Protein AF-A0ABD3D4W8-F1 (afdb_monomer)

Mean predicted aligned error: 9.36 Å

Nearest PDB structures (foldseek):
  9j4x-assembly1_B  TM=7.980E-01  e=6.658E-05  Homo sapiens
  8yf4-assembly1_B  TM=7.434E-01  e=5.656E-04  Homo sapiens
  8x5f-assembly1_A  TM=7.539E-01  e=8.422E-04  Homo sapiens

InterPro domains:
  IPR004342 EXS, C-terminal [PF03124] (1-192)

Sequence (195 aa):
MLMYGANTYFWRRYRVNYPFIFGYKPGTELGFREIFLLASGLLVLAFAAVLANLDMEMDPNTESFQTITELVPLFLVICCAVVLVITFCPFNIIYRSSRFFLIRCVWRCILAPLYMVTFSDSFLADQLTSQVQALRILQFYVCYYGWGDFRRRSNTCPESDHYENFYIAIAIIPYLARVLQCLRRVFEEKNVTQG

Structure (mmCIF, N/CA/C/O backbone):
data_AF-A0ABD3D4W8-F1
#
_entry.id   AF-A0ABD3D4W8-F1
#
loop_
_atom_site.group_PDB
_atom_site.id
_atom_site.type_symbol
_atom_site.label_atom_id
_atom_site.label_alt_id
_atom_site.label_comp_id
_atom_site.label_asym_id
_atom_site.label_entity_id
_atom_site.label_seq_id
_atom_site.pdbx_PDB_ins_code
_atom_site.Cartn_x
_atom_site.Cartn_y
_atom_site.Cartn_z
_atom_site.occupancy
_atom_site.B_iso_or_equiv
_atom_site.auth_seq_id
_atom_site.auth_comp_id
_atom_site.auth_asym_id
_atom_site.auth_atom_id
_atom_site.pdbx_PDB_model_num
ATOM 1 N N . MET A 1 1 ? -6.270 5.289 -2.486 1.00 79.25 1 MET A N 1
ATOM 2 C CA . MET A 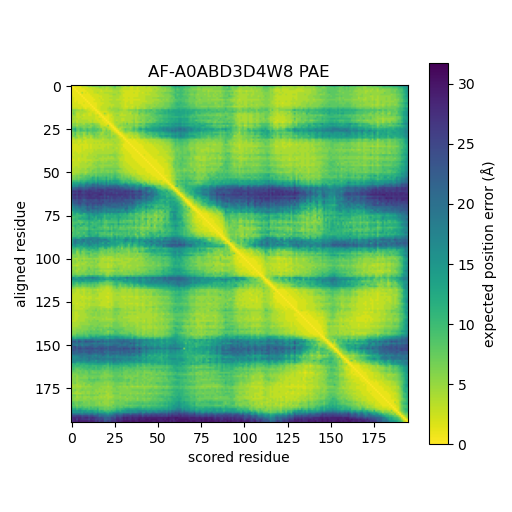1 1 ? -5.963 6.488 -1.667 1.00 79.25 1 MET A CA 1
ATOM 3 C C . MET A 1 1 ? -7.090 7.519 -1.660 1.00 79.25 1 MET A C 1
ATOM 5 O O . MET A 1 1 ? -7.498 7.902 -0.574 1.00 79.25 1 MET A O 1
ATOM 9 N N . LEU A 1 2 ? -7.648 7.924 -2.810 1.00 86.25 2 LEU A N 1
ATOM 10 C CA . LEU A 1 2 ? -8.740 8.917 -2.858 1.00 86.25 2 LEU A CA 1
ATOM 11 C C . LEU A 1 2 ? -9.973 8.528 -2.024 1.00 86.25 2 LEU A C 1
ATOM 13 O O . LEU A 1 2 ? -10.439 9.327 -1.220 1.00 86.25 2 LEU A O 1
ATOM 17 N N . MET A 1 3 ? -10.445 7.282 -2.144 1.00 87.62 3 MET A N 1
ATOM 18 C CA . MET A 1 3 ? -11.578 6.781 -1.351 1.00 87.62 3 MET A CA 1
ATOM 19 C C . MET A 1 3 ? -11.299 6.825 0.160 1.00 87.62 3 MET A C 1
ATOM 21 O O . MET A 1 3 ? -12.154 7.229 0.940 1.00 87.62 3 MET A O 1
ATOM 25 N N . TYR A 1 4 ? -10.078 6.482 0.580 1.00 87.06 4 TYR A N 1
ATOM 26 C CA . TYR A 1 4 ? -9.661 6.587 1.981 1.00 87.06 4 TYR A CA 1
ATOM 27 C C . TYR A 1 4 ? -9.627 8.053 2.460 1.00 87.06 4 TYR A C 1
ATOM 29 O O . TYR A 1 4 ? -10.099 8.361 3.554 1.00 87.06 4 TYR A O 1
ATOM 37 N N . GLY A 1 5 ? -9.163 8.980 1.613 1.00 87.44 5 GLY A N 1
ATOM 38 C CA . GLY A 1 5 ? -9.240 10.425 1.864 1.00 87.44 5 GLY A CA 1
ATOM 39 C C . GLY A 1 5 ? -10.679 10.921 2.038 1.00 87.44 5 GLY A C 1
ATOM 40 O O . GLY A 1 5 ? -10.977 11.633 2.995 1.00 87.44 5 GLY A O 1
ATOM 41 N N . ALA A 1 6 ? -11.602 10.477 1.181 1.00 90.06 6 ALA A N 1
ATOM 42 C CA . ALA A 1 6 ? -13.022 10.800 1.310 1.00 90.06 6 ALA A CA 1
ATOM 43 C C . ALA A 1 6 ? -13.623 10.243 2.613 1.00 90.06 6 ALA A C 1
ATOM 45 O O . ALA A 1 6 ? -14.300 10.971 3.337 1.00 90.06 6 ALA A O 1
ATOM 46 N N . ASN A 1 7 ? -13.314 8.991 2.964 1.00 89.88 7 ASN A N 1
ATOM 47 C CA . ASN A 1 7 ? -13.776 8.372 4.208 1.00 89.88 7 ASN A CA 1
ATOM 48 C C . ASN A 1 7 ? -13.318 9.162 5.442 1.00 89.88 7 ASN A C 1
ATOM 50 O O . ASN A 1 7 ? -14.138 9.510 6.288 1.00 89.88 7 ASN A O 1
ATOM 54 N N . THR A 1 8 ? -12.034 9.530 5.517 1.00 88.12 8 THR A N 1
ATOM 55 C CA . THR A 1 8 ? -11.509 10.349 6.629 1.00 88.12 8 THR A CA 1
ATOM 56 C C . THR A 1 8 ? -12.136 11.743 6.699 1.00 88.12 8 THR A C 1
ATOM 58 O O . THR A 1 8 ? -12.400 12.241 7.796 1.00 88.12 8 THR A O 1
ATOM 61 N N . TYR A 1 9 ? -12.449 12.356 5.552 1.00 90.31 9 TYR A N 1
ATOM 62 C CA . TYR A 1 9 ? -13.198 13.611 5.503 1.00 90.31 9 TYR A CA 1
ATOM 63 C C . TYR A 1 9 ? -14.612 13.458 6.082 1.00 90.31 9 TYR A C 1
ATOM 65 O O . TYR A 1 9 ? -14.998 14.229 6.965 1.00 90.31 9 TYR A O 1
ATOM 73 N N . PHE A 1 10 ? -15.367 12.442 5.651 1.00 92.06 10 PHE A N 1
ATOM 74 C CA . PHE A 1 10 ? -16.719 12.197 6.156 1.00 92.06 10 PHE A CA 1
ATOM 75 C C . PHE A 1 10 ? -16.722 11.826 7.641 1.00 92.06 10 PHE A C 1
ATOM 77 O O . PHE A 1 10 ? -17.509 12.387 8.403 1.00 92.06 10 PHE A O 1
ATOM 84 N N . TRP A 1 11 ? -15.809 10.966 8.097 1.00 90.62 11 TRP A N 1
ATOM 85 C CA . TRP A 1 11 ? -15.693 10.621 9.517 1.00 90.62 11 TRP A CA 1
ATOM 86 C C . TRP A 1 11 ? -15.425 11.851 10.381 1.00 90.62 11 TRP A C 1
ATOM 88 O O . TRP A 1 11 ? -16.073 12.027 11.413 1.00 90.62 11 TRP A O 1
ATOM 98 N N . ARG A 1 12 ? -14.561 12.768 9.927 1.00 88.06 12 ARG A N 1
ATOM 99 C CA . ARG A 1 12 ? -14.339 14.044 10.617 1.00 88.06 12 ARG A CA 1
ATOM 100 C C . ARG A 1 12 ? -15.578 14.948 10.567 1.00 88.06 12 ARG A C 1
ATOM 102 O O . ARG A 1 12 ? -15.921 15.560 11.577 1.00 88.06 12 ARG A O 1
ATOM 109 N N . ARG A 1 13 ? -16.288 15.007 9.434 1.00 90.88 13 ARG A N 1
ATOM 110 C CA . ARG A 1 13 ? -17.509 15.820 9.260 1.00 90.88 13 ARG A CA 1
ATOM 111 C C . ARG A 1 13 ? -18.666 15.374 10.158 1.00 90.88 13 ARG A C 1
ATOM 113 O O . ARG A 1 13 ? -19.401 16.236 10.648 1.00 90.88 13 ARG A O 1
ATOM 120 N N . TYR A 1 14 ? -18.809 14.067 10.371 1.00 92.69 14 TYR A N 1
ATOM 121 C CA . TYR A 1 14 ? -19.813 13.453 11.246 1.00 92.69 14 TYR A CA 1
ATOM 122 C C . TYR A 1 14 ? -19.319 13.234 12.687 1.00 92.69 14 TYR A C 1
ATOM 124 O O . TYR A 1 14 ? -20.027 12.632 13.486 1.00 92.69 14 TYR A O 1
ATOM 132 N N . ARG A 1 15 ? -18.130 13.748 13.044 1.00 87.44 15 ARG A N 1
ATOM 133 C CA . ARG A 1 15 ? -17.519 13.633 14.385 1.00 87.44 15 ARG A CA 1
ATOM 134 C C . ARG A 1 15 ? -17.334 12.188 14.876 1.00 87.44 15 ARG A C 1
ATOM 136 O O . ARG A 1 15 ? -17.366 11.925 16.075 1.00 87.44 15 ARG A O 1
ATOM 143 N N . VAL A 1 16 ? -17.094 11.256 13.959 1.00 87.44 16 VAL A N 1
ATOM 144 C CA . VAL A 1 16 ? -16.716 9.879 14.291 1.00 87.44 16 VAL A CA 1
ATOM 145 C C . VAL A 1 16 ? -15.253 9.865 14.730 1.00 87.44 16 VAL A C 1
ATOM 147 O O . VAL A 1 16 ? -14.376 10.345 14.009 1.00 87.44 16 VAL A O 1
ATOM 150 N N . ASN A 1 17 ? -14.973 9.287 15.900 1.00 86.25 17 ASN A N 1
ATOM 151 C CA . ASN A 1 17 ? -13.618 9.172 16.444 1.00 86.25 17 ASN A CA 1
ATOM 152 C C . ASN A 1 17 ? -12.826 8.043 15.750 1.00 86.25 17 ASN A C 1
ATOM 154 O O . ASN A 1 17 ? -12.492 7.023 16.353 1.00 86.25 17 ASN A O 1
ATOM 158 N N . TYR A 1 18 ? -12.540 8.218 14.457 1.00 85.12 18 TYR A N 1
ATOM 159 C CA . TYR A 1 18 ? -11.758 7.260 13.671 1.00 85.12 18 TYR A CA 1
ATOM 160 C C . TYR A 1 18 ? -10.342 6.993 14.231 1.00 85.12 18 TYR A C 1
ATOM 162 O O . TYR A 1 18 ? -9.906 5.847 14.126 1.00 85.12 18 TYR A O 1
ATOM 170 N N . PRO A 1 19 ? -9.628 7.941 14.883 1.00 85.06 19 PRO A N 1
ATOM 171 C CA . PRO A 1 19 ? -8.337 7.647 15.507 1.00 85.06 19 PRO A CA 1
ATOM 172 C C . PRO A 1 19 ? -8.426 6.537 16.555 1.00 85.06 19 PRO A C 1
ATOM 174 O O . PRO A 1 19 ? -7.583 5.644 16.580 1.00 85.06 19 PRO A O 1
ATOM 177 N N . PHE A 1 20 ? -9.485 6.554 17.369 1.00 84.50 20 PHE A N 1
ATOM 178 C CA . PHE A 1 20 ? -9.750 5.511 18.356 1.00 84.50 20 PHE A CA 1
ATOM 179 C C . PHE A 1 20 ? -10.104 4.173 17.696 1.00 84.50 20 PHE A C 1
ATOM 181 O O . PHE A 1 20 ? -9.530 3.148 18.052 1.00 84.50 20 PHE A O 1
ATOM 188 N N . ILE A 1 21 ? -10.988 4.186 16.693 1.00 84.44 21 ILE A N 1
ATOM 189 C CA . ILE A 1 21 ? -11.445 2.973 15.989 1.00 84.44 21 ILE A CA 1
ATOM 190 C C . ILE A 1 21 ? -10.280 2.237 15.309 1.00 84.44 21 ILE A C 1
ATOM 192 O O . ILE A 1 21 ? -10.191 1.012 15.372 1.00 84.44 21 ILE A O 1
ATOM 196 N N . PHE A 1 22 ? -9.374 2.978 14.671 1.00 83.12 22 PHE A N 1
ATOM 197 C CA . PHE A 1 22 ? -8.191 2.408 14.023 1.00 83.12 22 PHE A CA 1
ATOM 198 C C . PHE A 1 22 ? -7.042 2.118 15.005 1.00 83.12 22 PHE A C 1
ATOM 200 O O . PHE A 1 22 ? -6.077 1.456 14.634 1.00 83.12 22 PHE A O 1
ATOM 207 N N . GLY A 1 23 ? -7.124 2.570 16.260 1.00 80.75 23 GLY A N 1
ATOM 208 C CA . GLY A 1 23 ? -6.069 2.367 17.256 1.00 80.75 23 GLY A CA 1
ATOM 209 C C . GLY A 1 23 ? -4.824 3.235 17.031 1.00 80.75 23 GLY A C 1
ATOM 210 O O . GLY A 1 23 ? -3.713 2.835 17.391 1.00 80.75 23 GLY A O 1
ATOM 211 N N . TYR A 1 24 ? -4.983 4.416 16.428 1.00 80.00 24 TYR A N 1
ATOM 212 C CA . TYR A 1 24 ? -3.906 5.397 16.305 1.00 80.00 24 TYR A CA 1
ATOM 213 C C . TYR A 1 24 ? -3.548 5.991 17.673 1.00 80.00 24 TYR A C 1
ATOM 215 O O . TYR A 1 24 ? -4.410 6.206 18.526 1.00 80.00 24 TYR A O 1
ATOM 223 N N . LYS A 1 25 ? -2.265 6.322 17.880 1.00 76.00 25 LYS A N 1
ATOM 224 C CA . LYS A 1 25 ? -1.88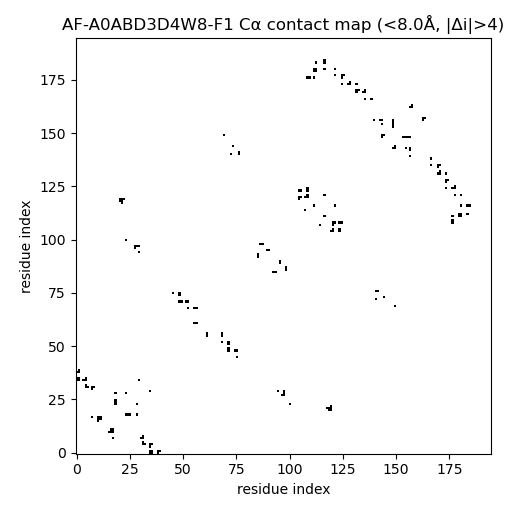2 7.136 19.041 1.00 76.00 25 LYS A CA 1
ATOM 225 C C . LYS A 1 25 ? -2.456 8.551 18.860 1.00 76.00 25 LYS A C 1
ATOM 227 O O . LYS A 1 25 ? -2.311 9.095 17.756 1.00 76.00 25 LYS A O 1
ATOM 232 N N . PRO A 1 26 ? -3.050 9.166 19.900 1.00 69.94 26 PRO A N 1
ATOM 233 C CA . PRO A 1 26 ? -3.554 10.536 19.824 1.00 69.94 26 PRO A CA 1
ATOM 234 C C . PRO A 1 26 ? -2.481 11.487 19.275 1.00 69.94 26 PRO A C 1
ATOM 236 O O . PRO A 1 26 ? -1.339 11.453 19.729 1.00 69.94 26 PRO A O 1
ATOM 239 N N . GLY A 1 27 ? -2.822 12.286 18.259 1.00 71.81 27 GLY A N 1
ATOM 240 C CA . GLY A 1 27 ? -1.898 13.239 17.624 1.00 71.81 27 GLY A CA 1
ATOM 241 C C . GLY A 1 27 ? -0.977 12.667 16.537 1.00 71.81 27 GLY A C 1
ATOM 242 O O . GLY A 1 27 ? -0.211 13.418 15.943 1.00 71.81 27 GLY A O 1
ATOM 243 N N . THR A 1 28 ? -1.050 11.365 16.234 1.00 75.31 28 THR A N 1
ATOM 244 C CA . THR A 1 28 ? -0.306 10.750 15.107 1.00 75.31 28 THR A CA 1
ATOM 245 C C . THR A 1 28 ? -1.167 10.482 13.872 1.00 75.31 28 THR A C 1
ATOM 247 O O . THR A 1 28 ? -0.700 9.862 12.914 1.00 75.31 28 THR A O 1
ATOM 250 N N . GLU A 1 29 ? -2.422 10.929 13.902 1.00 78.94 29 GLU A N 1
ATOM 251 C CA . GLU A 1 29 ? -3.383 10.745 12.820 1.00 78.94 29 GLU A CA 1
ATOM 252 C C . GLU A 1 29 ? -2.978 11.518 11.562 1.00 78.94 29 GLU A C 1
ATOM 254 O O . GLU A 1 29 ? -2.561 12.675 11.622 1.00 78.94 2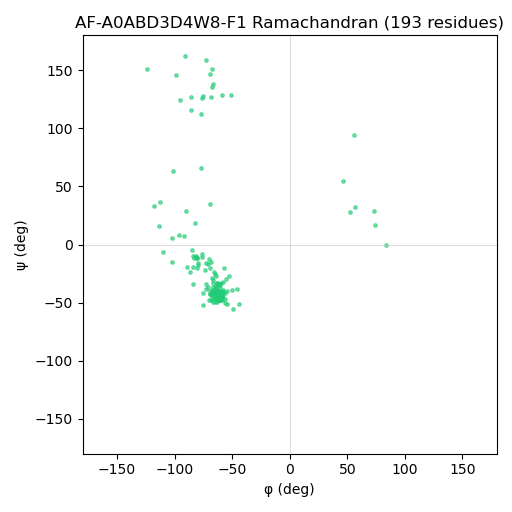9 GLU A O 1
ATOM 259 N N . LEU A 1 30 ? -3.139 10.878 10.405 1.00 79.62 30 LEU A N 1
ATOM 260 C CA . LEU A 1 30 ? -3.050 11.576 9.131 1.00 79.62 30 LEU A CA 1
ATOM 261 C C . LEU A 1 30 ? -4.346 12.361 8.913 1.00 79.62 30 LEU A C 1
ATOM 263 O O . LEU A 1 30 ? -5.441 11.796 8.980 1.00 79.62 30 LEU A O 1
ATOM 267 N N . GLY A 1 31 ? -4.232 13.664 8.665 1.00 82.81 31 GLY A N 1
ATOM 268 C CA . GLY A 1 31 ? -5.381 14.475 8.293 1.00 82.81 31 GLY A CA 1
ATOM 269 C C . GLY A 1 31 ? -5.838 14.182 6.862 1.00 82.81 31 GLY A C 1
ATOM 270 O O . GLY A 1 31 ? -5.096 13.667 6.021 1.00 82.81 31 GLY A O 1
ATOM 271 N N . PHE A 1 32 ? -7.097 14.518 6.570 1.00 85.56 32 PHE A N 1
ATOM 272 C CA . PHE A 1 32 ? -7.665 14.315 5.235 1.00 85.56 32 PHE A CA 1
ATOM 273 C C . PHE A 1 32 ? -6.907 15.112 4.159 1.00 85.56 32 PHE A C 1
ATOM 275 O O . PHE A 1 32 ? -6.768 14.635 3.038 1.00 85.56 32 PHE A O 1
ATOM 282 N N . ARG A 1 33 ? -6.386 16.304 4.490 1.00 85.69 33 ARG A N 1
ATOM 283 C CA . ARG A 1 33 ? -5.661 17.174 3.546 1.00 85.69 33 ARG A CA 1
ATOM 284 C C . ARG A 1 33 ? -4.369 16.522 3.076 1.00 85.69 33 ARG A C 1
ATOM 286 O O . ARG A 1 33 ? -4.082 16.524 1.887 1.00 85.69 33 ARG A O 1
ATOM 293 N N . GLU A 1 34 ? -3.632 15.933 4.005 1.00 85.12 34 GLU A N 1
ATOM 294 C CA . GLU A 1 34 ? -2.388 15.218 3.760 1.00 85.12 34 GLU A CA 1
ATOM 295 C C . GLU A 1 34 ? -2.637 13.976 2.897 1.00 85.12 34 GLU A C 1
ATOM 297 O O . GLU A 1 34 ? -1.910 13.734 1.934 1.00 85.12 34 GLU A O 1
ATOM 302 N N . ILE A 1 35 ? -3.710 13.227 3.186 1.00 86.19 35 ILE A N 1
ATOM 303 C CA . ILE A 1 35 ? -4.117 12.068 2.378 1.00 86.19 35 ILE A CA 1
ATOM 304 C C . ILE A 1 35 ? -4.474 12.502 0.952 1.00 86.19 35 ILE A C 1
ATOM 306 O O . ILE A 1 35 ? -4.026 11.872 -0.007 1.00 86.19 35 ILE A O 1
ATOM 310 N N . PHE A 1 36 ? -5.261 13.571 0.797 1.00 88.31 36 PHE A N 1
ATOM 311 C CA . PHE A 1 36 ? -5.634 14.084 -0.519 1.00 88.31 36 PHE A CA 1
ATOM 312 C C . PHE A 1 36 ? -4.434 14.618 -1.294 1.00 88.31 36 PHE A C 1
ATOM 314 O O . PHE A 1 36 ? -4.335 14.311 -2.474 1.00 88.31 36 PHE A O 1
ATOM 321 N N . LEU A 1 37 ? -3.509 15.331 -0.646 1.00 87.12 37 LEU A N 1
ATOM 322 C CA . LEU A 1 37 ? -2.294 15.848 -1.280 1.00 87.12 37 LEU A CA 1
ATOM 323 C C . LEU A 1 37 ? -1.415 14.716 -1.828 1.00 87.12 37 LEU A C 1
ATOM 325 O O . LEU A 1 37 ? -0.959 14.778 -2.969 1.00 87.12 37 LEU A O 1
ATOM 329 N N . LEU A 1 38 ? -1.208 13.657 -1.037 1.00 85.12 38 LEU A N 1
ATOM 330 C CA . LEU A 1 38 ? -0.479 12.470 -1.489 1.00 85.12 38 LEU A CA 1
ATOM 331 C C . LEU A 1 38 ? -1.218 11.764 -2.631 1.00 85.12 38 LEU A C 1
ATOM 333 O O . LEU A 1 38 ? -0.600 11.372 -3.619 1.00 85.12 38 LEU A O 1
ATOM 337 N N . ALA A 1 39 ? -2.540 11.619 -2.518 1.00 87.38 39 ALA A N 1
ATOM 338 C CA . ALA A 1 39 ? -3.349 10.967 -3.540 1.00 87.38 39 ALA A CA 1
ATOM 339 C C . ALA A 1 39 ? -3.352 11.743 -4.866 1.00 87.38 39 ALA A C 1
ATOM 341 O O . ALA A 1 39 ? -3.205 11.130 -5.920 1.00 87.38 39 ALA A O 1
ATOM 342 N N . SER A 1 40 ? -3.485 13.071 -4.824 1.00 88.75 40 SER A N 1
ATOM 343 C CA . SER A 1 40 ? -3.446 13.924 -6.011 1.00 88.75 40 SER A CA 1
ATOM 344 C C . SER A 1 40 ? -2.050 13.978 -6.619 1.00 88.75 40 SER A C 1
ATOM 346 O O . SER A 1 40 ? -1.929 13.905 -7.834 1.00 88.75 40 SER A O 1
ATOM 348 N N . GLY A 1 41 ? -0.996 14.047 -5.798 1.00 87.12 41 GLY A N 1
ATOM 349 C CA . GLY A 1 41 ? 0.385 14.027 -6.285 1.00 87.12 41 GLY A CA 1
ATOM 350 C C . GLY A 1 41 ? 0.706 12.742 -7.050 1.00 87.12 41 GLY A C 1
ATOM 351 O O . GLY A 1 41 ? 1.202 12.798 -8.172 1.00 87.12 41 GLY A O 1
ATOM 352 N N . LEU A 1 42 ? 0.344 11.583 -6.489 1.00 84.25 42 LEU A N 1
ATOM 353 C CA . LEU A 1 42 ? 0.510 10.292 -7.167 1.00 84.25 42 LEU A CA 1
ATOM 354 C C . LEU A 1 42 ? -0.354 10.179 -8.428 1.00 84.25 42 LEU A C 1
ATOM 356 O O . LEU A 1 42 ? 0.106 9.627 -9.424 1.00 84.25 42 LEU A O 1
ATOM 360 N N . LEU A 1 43 ? -1.580 10.711 -8.405 1.00 87.12 43 LEU A N 1
ATOM 361 C CA . LEU A 1 43 ? -2.460 10.712 -9.573 1.00 87.12 43 LEU A CA 1
ATOM 362 C C . LEU A 1 43 ? -1.883 11.552 -10.716 1.00 87.12 43 LEU A C 1
ATOM 364 O O . LEU A 1 43 ? -1.877 11.091 -11.850 1.00 87.12 43 LEU A O 1
ATOM 368 N N . VAL A 1 44 ? -1.379 12.754 -10.423 1.00 88.81 44 VAL A N 1
ATOM 369 C CA . VAL A 1 44 ? -0.757 13.629 -11.428 1.00 88.81 44 VAL A CA 1
ATOM 370 C C . VAL A 1 44 ? 0.480 12.967 -12.023 1.00 88.81 44 VAL A C 1
ATOM 372 O O . VAL A 1 44 ? 0.628 12.968 -13.239 1.00 88.81 44 VAL A O 1
ATOM 375 N N . LEU A 1 45 ? 1.330 12.351 -11.197 1.00 84.12 45 LEU A N 1
ATOM 376 C CA . LEU A 1 45 ? 2.502 11.616 -11.682 1.00 84.12 45 LEU A CA 1
ATOM 377 C C . LEU A 1 45 ? 2.111 10.438 -12.581 1.00 84.12 45 LEU A C 1
ATOM 379 O O . LEU A 1 45 ? 2.691 10.270 -13.650 1.00 84.12 45 LEU A O 1
ATOM 383 N N . ALA A 1 46 ? 1.112 9.648 -12.181 1.00 82.88 46 ALA A N 1
ATOM 384 C CA . ALA A 1 46 ? 0.623 8.534 -12.987 1.00 82.88 46 ALA A CA 1
ATOM 385 C C . ALA A 1 46 ? 0.001 9.014 -14.307 1.00 82.88 46 ALA A C 1
ATOM 387 O O . ALA A 1 46 ? 0.262 8.437 -15.357 1.00 82.88 46 ALA A O 1
ATOM 388 N N . PHE A 1 47 ? -0.787 10.089 -14.269 1.00 84.81 47 PHE A N 1
ATOM 389 C CA . PHE A 1 47 ? -1.425 10.647 -15.457 1.00 84.81 47 PHE A CA 1
ATOM 390 C C . PHE A 1 47 ? -0.404 11.262 -16.417 1.00 84.81 47 PHE A C 1
ATOM 392 O O . PHE A 1 47 ? -0.472 11.008 -17.613 1.00 84.81 47 PHE A O 1
ATOM 399 N N . ALA A 1 48 ? 0.585 11.996 -15.901 1.00 83.25 48 ALA A N 1
ATOM 400 C CA . ALA A 1 48 ? 1.691 12.521 -16.697 1.00 83.25 48 ALA A CA 1
ATOM 401 C C . ALA A 1 48 ? 2.492 11.395 -17.366 1.00 83.25 48 ALA A C 1
ATOM 403 O O . ALA A 1 48 ? 2.838 11.512 -18.537 1.00 83.25 48 ALA A O 1
ATOM 404 N N . ALA A 1 49 ? 2.733 10.287 -16.656 1.00 78.75 49 ALA A N 1
ATOM 405 C CA . ALA A 1 49 ? 3.390 9.114 -17.225 1.00 78.75 49 ALA A CA 1
ATOM 406 C C . ALA A 1 49 ? 2.574 8.511 -18.381 1.00 78.75 49 ALA A C 1
ATOM 408 O O . ALA A 1 49 ? 3.117 8.286 -19.458 1.00 78.75 49 ALA A O 1
ATOM 409 N N . VAL A 1 50 ? 1.266 8.307 -18.189 1.00 78.75 50 VAL A N 1
ATOM 410 C CA . VAL A 1 50 ? 0.373 7.781 -19.237 1.00 78.75 50 VAL A CA 1
ATOM 411 C C . VAL A 1 50 ? 0.311 8.7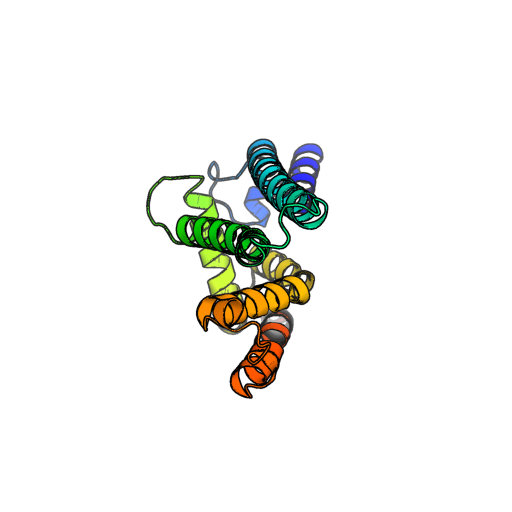18 -20.443 1.00 78.75 50 VAL A C 1
ATOM 413 O O . VAL A 1 50 ? 0.419 8.255 -21.571 1.00 78.75 50 VAL A O 1
ATOM 416 N N . LEU A 1 51 ? 0.181 10.029 -20.227 1.00 80.94 51 LEU A N 1
ATOM 417 C CA . LEU A 1 51 ? 0.168 11.003 -21.319 1.00 80.94 51 LEU A CA 1
ATOM 418 C C . LEU A 1 51 ? 1.479 11.000 -22.103 1.00 80.94 51 LEU A C 1
ATOM 420 O O . LEU A 1 51 ? 1.438 10.987 -23.326 1.00 80.94 51 LEU A O 1
ATOM 424 N N . ALA A 1 52 ? 2.624 10.947 -21.420 1.00 76.75 52 ALA A N 1
ATOM 425 C CA . ALA A 1 52 ? 3.919 10.844 -22.085 1.00 76.75 52 ALA A CA 1
ATOM 426 C C . ALA A 1 52 ? 4.040 9.557 -22.921 1.00 76.75 52 ALA A C 1
ATOM 428 O O . ALA A 1 52 ? 4.659 9.574 -23.977 1.00 76.75 52 ALA A O 1
ATOM 429 N N . ASN A 1 53 ? 3.437 8.445 -22.483 1.00 72.88 53 ASN A N 1
ATOM 430 C CA . ASN A 1 53 ? 3.415 7.204 -23.265 1.00 72.88 53 ASN A CA 1
ATOM 431 C C . ASN A 1 53 ? 2.602 7.346 -24.542 1.00 72.88 53 ASN A C 1
ATOM 433 O O . ASN A 1 53 ? 3.087 6.994 -25.610 1.00 72.88 53 ASN A O 1
ATOM 437 N N . LEU A 1 54 ? 1.387 7.878 -24.409 1.00 71.50 54 LEU A N 1
ATOM 438 C CA . LEU A 1 54 ? 0.471 8.057 -25.527 1.00 71.50 54 LEU A CA 1
ATOM 439 C C . LEU A 1 54 ? 1.042 9.029 -26.564 1.00 71.50 54 LEU A C 1
ATOM 441 O O . LEU A 1 54 ? 0.912 8.778 -27.755 1.00 71.50 54 LEU A O 1
ATOM 445 N N . ASP A 1 55 ? 1.703 10.098 -26.116 1.00 72.38 55 ASP A N 1
ATOM 446 C CA . ASP A 1 55 ? 2.347 11.081 -26.995 1.00 72.38 55 ASP A CA 1
ATOM 447 C C . ASP A 1 55 ? 3.498 10.450 -27.798 1.00 72.38 55 ASP A C 1
ATOM 449 O O . ASP A 1 55 ? 3.573 10.606 -29.014 1.00 72.38 55 ASP A O 1
ATOM 453 N N . MET A 1 56 ? 4.336 9.633 -27.146 1.00 66.00 56 MET A N 1
ATOM 454 C CA . MET A 1 56 ? 5.425 8.908 -27.816 1.00 66.00 56 MET A CA 1
ATOM 455 C C . MET A 1 56 ? 4.943 7.827 -28.792 1.00 66.00 56 MET A C 1
ATOM 457 O O . MET A 1 56 ? 5.653 7.512 -29.742 1.00 66.00 56 MET A O 1
ATOM 461 N N . GLU A 1 57 ? 3.770 7.234 -28.561 1.00 66.00 57 GLU A N 1
ATOM 462 C CA . GLU A 1 57 ? 3.196 6.216 -29.450 1.00 66.00 57 GLU A CA 1
ATOM 463 C C . GLU A 1 57 ? 2.433 6.826 -30.640 1.00 66.00 57 GLU A C 1
ATOM 465 O O . GLU A 1 57 ? 2.239 6.163 -31.656 1.00 66.00 57 GLU A O 1
ATOM 470 N N . MET A 1 58 ? 2.029 8.097 -30.546 1.00 65.44 58 MET A N 1
ATOM 471 C CA . MET A 1 58 ? 1.264 8.788 -31.587 1.00 65.44 58 MET A CA 1
ATOM 472 C C . MET A 1 58 ? 2.142 9.494 -32.638 1.00 65.44 58 MET A C 1
ATOM 474 O O . MET A 1 58 ? 1.647 9.770 -33.733 1.00 65.44 58 MET A O 1
ATOM 478 N N . ASP A 1 59 ? 3.420 9.779 -32.351 1.00 65.88 59 ASP A N 1
ATOM 479 C CA . ASP A 1 59 ? 4.329 10.447 -33.296 1.00 65.88 59 ASP A CA 1
ATOM 480 C C . ASP A 1 59 ? 5.013 9.439 -34.259 1.00 65.88 59 ASP A C 1
ATOM 482 O O . ASP A 1 59 ? 5.812 8.596 -33.833 1.00 65.88 59 ASP A O 1
ATOM 486 N N . PRO A 1 60 ? 4.747 9.514 -35.580 1.00 59.50 60 PRO A N 1
ATOM 487 C CA . PRO A 1 60 ? 5.307 8.596 -36.575 1.00 59.50 60 PRO A CA 1
ATOM 488 C C . PRO A 1 60 ? 6.819 8.772 -36.816 1.00 59.50 60 PRO A C 1
ATOM 490 O O . PRO A 1 60 ? 7.436 7.911 -37.441 1.00 59.50 60 PRO A O 1
ATOM 493 N N . ASN A 1 61 ? 7.452 9.852 -36.331 1.00 58.12 61 ASN A N 1
ATOM 494 C CA . ASN A 1 61 ? 8.907 10.049 -36.454 1.00 58.12 61 ASN A CA 1
ATOM 495 C C . ASN A 1 61 ? 9.721 9.261 -35.407 1.00 58.12 61 ASN A C 1
ATOM 497 O O . ASN A 1 61 ? 10.942 9.130 -35.533 1.00 58.12 61 ASN A O 1
ATOM 501 N N . THR A 1 62 ? 9.058 8.708 -34.390 1.00 53.91 62 THR A N 1
ATOM 502 C CA . THR A 1 62 ? 9.660 7.957 -33.274 1.00 53.91 62 THR A CA 1
ATOM 503 C C . THR A 1 62 ? 9.660 6.437 -33.457 1.00 53.91 62 THR A C 1
ATOM 505 O O . THR A 1 62 ? 10.100 5.716 -32.563 1.00 53.91 62 THR A O 1
ATOM 508 N N . GLU A 1 63 ? 9.293 5.932 -34.639 1.00 53.22 63 GLU A N 1
ATOM 509 C CA . GLU A 1 63 ? 9.356 4.504 -35.017 1.00 53.22 63 GLU A CA 1
ATOM 510 C C . GLU A 1 63 ? 10.747 3.867 -34.788 1.00 53.22 63 GLU A C 1
ATOM 512 O O . GLU A 1 63 ? 10.862 2.669 -34.536 1.00 53.22 63 GLU A O 1
ATOM 517 N N . SER A 1 64 ? 11.824 4.665 -34.825 1.00 50.94 64 SER A N 1
ATOM 518 C CA . SER A 1 64 ? 13.201 4.204 -34.564 1.00 50.94 64 SER A CA 1
ATOM 519 C C . SER A 1 64 ? 13.587 4.140 -33.075 1.00 50.94 64 SER A C 1
ATOM 521 O O . SER A 1 64 ? 14.612 3.551 -32.732 1.00 50.94 64 SER A O 1
ATOM 523 N N . PHE A 1 65 ? 12.755 4.680 -32.177 1.00 51.19 65 PHE A N 1
ATOM 524 C CA . PHE A 1 65 ? 12.961 4.728 -30.724 1.00 51.19 65 PHE A CA 1
ATOM 525 C C . PHE A 1 65 ? 11.950 3.857 -29.956 1.00 51.19 65 PHE A C 1
ATOM 527 O O . PHE A 1 65 ? 11.546 4.190 -28.844 1.00 51.19 65 PHE A O 1
ATOM 534 N N . GLN A 1 66 ? 11.576 2.695 -30.501 1.00 54.53 66 GLN A N 1
ATOM 535 C CA . GLN A 1 66 ? 10.662 1.738 -29.850 1.00 54.53 66 GLN A CA 1
ATOM 536 C C . GLN A 1 66 ? 11.129 1.256 -28.458 1.00 54.53 66 GLN A C 1
ATOM 538 O O . GLN A 1 66 ? 10.314 0.826 -27.646 1.00 54.53 66 GLN A O 1
ATOM 543 N N . THR A 1 67 ? 12.421 1.376 -28.137 1.00 52.12 67 THR A N 1
ATOM 544 C CA . THR A 1 67 ? 12.984 1.112 -26.798 1.00 52.12 67 THR A CA 1
ATOM 545 C C . THR A 1 67 ? 12.565 2.156 -25.749 1.00 52.12 67 THR A C 1
ATOM 547 O O . THR A 1 67 ? 12.650 1.895 -24.552 1.00 52.12 67 THR A O 1
ATOM 550 N N . ILE A 1 68 ? 12.127 3.348 -26.171 1.00 52.41 68 ILE A N 1
ATOM 551 C CA . ILE A 1 68 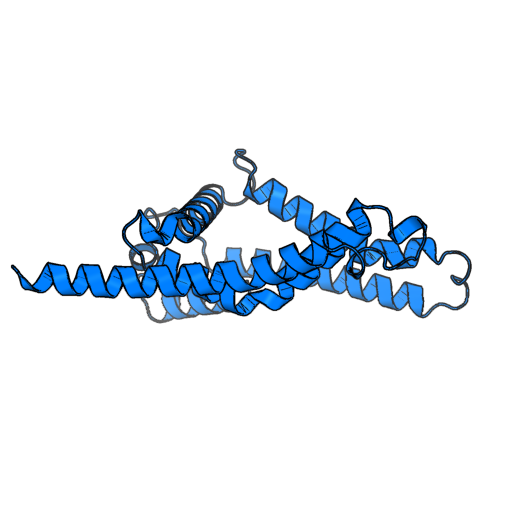? 11.655 4.428 -25.288 1.00 52.41 68 ILE A CA 1
ATOM 552 C C . ILE A 1 68 ? 10.157 4.260 -24.965 1.00 52.41 68 ILE A C 1
ATOM 554 O O . ILE A 1 68 ? 9.704 4.663 -23.896 1.00 52.41 68 ILE A O 1
ATOM 558 N N . THR A 1 69 ? 9.377 3.570 -25.799 1.00 53.72 69 THR A N 1
ATOM 559 C CA . THR A 1 69 ? 7.960 3.272 -25.507 1.00 53.72 69 THR A CA 1
ATOM 560 C C . THR A 1 69 ? 7.807 2.360 -24.274 1.00 53.72 69 THR A C 1
ATOM 562 O O . THR A 1 69 ? 6.848 2.481 -23.513 1.00 53.72 69 THR A O 1
ATOM 565 N N . GLU A 1 70 ? 8.815 1.529 -23.980 1.00 59.69 70 GLU A N 1
ATOM 566 C CA . GLU A 1 70 ? 8.931 0.732 -22.744 1.00 59.69 70 GLU A CA 1
ATOM 567 C C . GLU A 1 70 ? 9.357 1.532 -21.502 1.00 59.69 70 GLU A C 1
ATOM 569 O O . GLU A 1 70 ? 9.329 1.003 -20.384 1.00 59.69 70 GLU A O 1
ATOM 574 N N . LEU A 1 71 ? 9.740 2.803 -21.659 1.00 60.03 71 LEU A N 1
ATOM 575 C CA . LEU A 1 71 ? 10.222 3.644 -20.565 1.00 60.03 71 LEU A CA 1
ATOM 576 C C . LEU A 1 71 ? 9.084 4.093 -19.636 1.00 60.03 71 LEU A C 1
ATOM 578 O O . LEU A 1 71 ? 9.337 4.404 -18.473 1.00 60.03 71 LEU A O 1
ATOM 582 N N . VAL A 1 72 ? 7.828 4.099 -20.102 1.00 63.38 72 VAL A N 1
ATOM 583 C CA . VAL A 1 72 ? 6.694 4.531 -19.269 1.00 63.38 72 VAL A CA 1
ATOM 584 C C . VAL A 1 72 ? 6.275 3.497 -18.230 1.00 63.38 72 VAL A C 1
ATOM 586 O O . VAL A 1 72 ? 6.206 3.862 -17.050 1.00 63.38 72 VAL A O 1
ATOM 589 N N . PRO A 1 73 ? 6.015 2.224 -18.578 1.00 63.53 73 PRO A N 1
ATOM 590 C CA . PRO A 1 73 ? 5.715 1.250 -17.541 1.00 63.53 73 PRO A CA 1
ATOM 591 C C . PRO A 1 73 ? 6.939 1.037 -16.625 1.00 63.53 73 PRO A C 1
ATOM 593 O O . PRO A 1 73 ? 6.763 0.799 -15.431 1.00 63.53 73 PRO A O 1
ATOM 596 N N . LEU A 1 74 ? 8.163 1.290 -17.110 1.00 66.44 74 LEU A N 1
ATOM 597 C CA . LEU A 1 74 ? 9.382 1.332 -16.299 1.00 66.44 74 LEU A CA 1
ATOM 598 C C . LEU A 1 74 ? 9.385 2.516 -15.317 1.00 66.44 74 LEU A C 1
ATOM 600 O O . LEU A 1 74 ? 9.694 2.329 -14.142 1.00 66.44 74 LEU A O 1
ATOM 604 N N . PHE A 1 75 ? 8.974 3.715 -15.740 1.00 70.31 75 PHE A N 1
ATOM 605 C CA . PHE A 1 75 ? 8.814 4.870 -14.851 1.00 70.31 75 PHE A CA 1
ATOM 606 C C . PHE A 1 75 ? 7.762 4.612 -13.764 1.00 70.31 75 PHE A C 1
ATOM 608 O O . PHE A 1 75 ? 8.013 4.894 -12.594 1.00 70.31 75 PHE A O 1
ATOM 615 N N . LEU A 1 76 ? 6.620 4.007 -14.109 1.00 69.88 76 LEU A N 1
ATOM 616 C CA . LEU A 1 76 ? 5.596 3.623 -13.130 1.00 69.88 76 LEU A CA 1
ATOM 617 C C . LEU A 1 76 ? 6.122 2.592 -12.121 1.00 69.88 76 LEU A C 1
ATOM 619 O O . LEU A 1 76 ? 5.865 2.722 -10.922 1.00 69.88 76 LEU A O 1
ATOM 623 N N . VAL A 1 77 ? 6.898 1.607 -12.579 1.00 71.94 77 VAL A N 1
ATOM 624 C CA . VAL A 1 77 ? 7.556 0.620 -11.710 1.00 71.94 77 VAL A CA 1
ATOM 625 C C . VAL A 1 77 ? 8.591 1.282 -10.804 1.00 71.94 77 VAL A C 1
ATOM 627 O O . VAL A 1 77 ? 8.604 1.001 -9.608 1.00 71.94 77 VAL A O 1
ATOM 630 N N . ILE A 1 78 ? 9.402 2.210 -11.319 1.00 73.12 78 ILE A N 1
ATOM 631 C CA . ILE A 1 78 ? 10.362 2.983 -10.518 1.00 73.12 78 ILE A CA 1
ATOM 632 C C . ILE A 1 78 ? 9.631 3.832 -9.475 1.00 73.12 78 ILE A C 1
ATOM 634 O O . ILE A 1 78 ? 9.993 3.797 -8.301 1.00 73.12 78 ILE A O 1
ATOM 638 N N . CYS A 1 79 ? 8.574 4.553 -9.851 1.00 71.00 79 CYS A N 1
ATOM 639 C CA . CYS A 1 79 ? 7.764 5.324 -8.909 1.00 71.00 79 CYS A CA 1
ATOM 640 C C . CYS A 1 79 ? 7.143 4.428 -7.829 1.00 71.00 79 CYS A C 1
ATOM 642 O O . CYS A 1 79 ? 7.169 4.780 -6.649 1.00 71.00 79 CYS A O 1
ATOM 644 N N . CYS A 1 80 ? 6.632 3.253 -8.204 1.00 72.00 80 CYS A N 1
ATOM 645 C CA . CYS A 1 80 ? 6.115 2.270 -7.257 1.00 72.00 80 CYS A CA 1
ATOM 646 C C . CYS A 1 80 ? 7.216 1.774 -6.307 1.00 72.00 80 CYS A C 1
ATOM 648 O O . CYS A 1 80 ? 7.029 1.780 -5.089 1.00 72.00 80 CYS A O 1
ATOM 650 N N . ALA A 1 81 ? 8.393 1.433 -6.837 1.00 72.56 81 ALA A N 1
ATOM 651 C CA . ALA A 1 81 ? 9.550 1.013 -6.056 1.00 72.56 81 ALA A CA 1
ATOM 652 C C . ALA A 1 81 ? 10.005 2.107 -5.081 1.00 72.56 81 ALA A C 1
ATOM 654 O O . ALA A 1 81 ? 10.254 1.817 -3.915 1.00 72.56 81 ALA A O 1
ATOM 655 N N . VAL A 1 82 ? 10.030 3.373 -5.504 1.00 75.44 82 VAL A N 1
ATOM 656 C CA . VAL A 1 82 ? 10.346 4.518 -4.638 1.00 75.44 82 VAL A CA 1
ATOM 657 C C . VAL A 1 82 ? 9.326 4.646 -3.505 1.00 75.44 82 VAL A C 1
ATOM 659 O O . VAL A 1 82 ? 9.720 4.805 -2.351 1.00 75.44 82 VAL A O 1
ATOM 662 N N . VAL A 1 83 ? 8.024 4.515 -3.783 1.00 74.88 83 VAL A N 1
ATOM 663 C CA . VAL A 1 83 ? 6.983 4.539 -2.738 1.00 74.88 83 VAL A CA 1
ATOM 664 C C . VAL A 1 83 ? 7.147 3.372 -1.758 1.00 74.88 83 VAL A C 1
ATOM 666 O O . VAL A 1 83 ? 7.023 3.570 -0.545 1.00 74.88 83 VAL A O 1
ATOM 669 N N . LEU A 1 84 ? 7.471 2.170 -2.242 1.00 73.06 84 LEU A N 1
ATOM 670 C CA . LEU A 1 84 ? 7.743 1.009 -1.389 1.00 73.06 84 LEU A CA 1
ATOM 671 C C . LEU A 1 84 ? 8.990 1.227 -0.526 1.00 73.06 84 LEU A C 1
ATOM 673 O O . LEU A 1 84 ? 8.926 1.044 0.688 1.00 73.06 84 LEU A O 1
ATOM 677 N N . VAL A 1 85 ? 10.091 1.704 -1.109 1.00 77.56 85 VAL A N 1
ATOM 678 C CA . VAL A 1 85 ? 11.326 2.025 -0.380 1.00 77.56 85 VAL A CA 1
ATOM 679 C C . VAL A 1 85 ? 11.052 3.072 0.693 1.00 77.56 85 VAL A C 1
ATOM 681 O O . VAL A 1 85 ? 11.430 2.868 1.843 1.00 77.56 85 VAL A O 1
ATOM 684 N N . ILE A 1 86 ? 10.322 4.145 0.373 1.00 74.69 86 ILE A N 1
ATOM 685 C CA . ILE A 1 86 ? 9.904 5.154 1.356 1.00 74.69 86 ILE A CA 1
ATOM 686 C C . ILE A 1 86 ? 9.030 4.522 2.446 1.00 74.69 86 ILE A C 1
ATOM 688 O O . ILE A 1 86 ? 9.132 4.923 3.600 1.00 74.69 86 ILE A O 1
ATOM 692 N N . THR A 1 87 ? 8.198 3.529 2.129 1.00 68.25 87 THR A N 1
ATOM 693 C CA . THR A 1 87 ? 7.357 2.835 3.118 1.00 68.25 87 THR A CA 1
ATOM 694 C C . THR A 1 87 ? 8.192 2.064 4.142 1.00 68.25 87 THR A C 1
ATOM 696 O O . THR A 1 87 ? 7.942 2.193 5.340 1.00 68.25 87 THR A O 1
ATOM 699 N N . PHE A 1 88 ? 9.214 1.332 3.689 1.00 71.50 88 PHE A N 1
ATOM 700 C CA . PHE A 1 88 ? 10.116 0.549 4.547 1.00 71.50 88 PHE A CA 1
ATOM 701 C C . PHE A 1 88 ? 11.261 1.365 5.162 1.00 71.50 88 PHE A C 1
ATOM 703 O O . PHE A 1 88 ? 11.939 0.897 6.076 1.00 71.50 88 PHE A O 1
ATOM 710 N N . CYS A 1 89 ? 11.479 2.592 4.692 1.00 71.69 89 CYS A N 1
ATOM 711 C CA . CYS A 1 89 ? 12.570 3.433 5.150 1.00 71.69 89 CYS A CA 1
ATOM 712 C C . CYS A 1 89 ? 12.375 3.892 6.614 1.00 71.69 89 CYS A C 1
ATOM 714 O O . CYS A 1 89 ? 11.350 4.503 6.947 1.00 71.69 89 CYS A O 1
ATOM 716 N N . PRO A 1 90 ? 13.368 3.681 7.502 1.00 60.78 90 PRO A N 1
ATOM 717 C CA . PRO A 1 90 ? 13.264 4.059 8.912 1.00 60.78 90 PRO A CA 1
ATOM 718 C C . PRO A 1 90 ? 13.439 5.569 9.172 1.00 60.78 90 PRO A C 1
ATOM 720 O O . PRO A 1 90 ? 13.154 6.024 10.282 1.00 60.78 90 PRO A O 1
ATOM 723 N N . PHE A 1 91 ? 13.880 6.359 8.183 1.00 66.38 91 PHE A N 1
ATOM 724 C CA . PHE A 1 91 ? 14.103 7.804 8.331 1.00 66.38 91 PHE A CA 1
ATOM 725 C C . PHE A 1 91 ? 12.792 8.586 8.534 1.00 66.38 91 PHE A C 1
ATOM 727 O O . PHE A 1 91 ? 11.744 8.209 8.012 1.00 66.38 91 PHE A O 1
ATOM 734 N N . ASN A 1 92 ? 12.844 9.721 9.248 1.00 61.78 92 ASN A N 1
ATOM 735 C CA . ASN A 1 92 ? 11.716 10.643 9.504 1.00 61.78 92 ASN A CA 1
ATOM 736 C C . ASN A 1 92 ? 11.243 11.420 8.247 1.00 61.78 92 ASN A C 1
ATOM 738 O O . ASN A 1 92 ? 10.841 12.575 8.329 1.00 61.78 92 ASN A O 1
ATOM 742 N N . ILE A 1 93 ? 11.295 10.808 7.070 1.00 62.56 93 ILE A N 1
ATOM 743 C CA . ILE A 1 93 ? 10.877 11.405 5.800 1.00 62.56 93 ILE A CA 1
ATOM 744 C C . ILE A 1 93 ? 9.437 10.959 5.545 1.00 62.56 93 ILE A C 1
ATOM 746 O O . ILE A 1 93 ? 9.206 9.763 5.535 1.00 62.56 93 ILE A O 1
ATOM 750 N N . ILE A 1 94 ? 8.485 11.878 5.350 1.00 60.81 94 ILE A N 1
ATOM 751 C CA . ILE A 1 94 ? 7.067 11.602 5.015 1.00 60.81 94 ILE A CA 1
ATOM 752 C C . ILE A 1 94 ? 6.353 10.670 6.029 1.00 60.81 94 ILE A C 1
ATOM 754 O O . ILE A 1 94 ? 6.367 9.446 5.927 1.00 60.81 94 ILE A O 1
ATOM 758 N N . TYR A 1 95 ? 5.669 11.272 7.010 1.00 67.38 95 TYR A N 1
ATOM 759 C CA . TYR A 1 95 ? 4.667 10.642 7.896 1.00 67.38 95 TYR A CA 1
ATOM 760 C C . TYR A 1 95 ? 5.035 9.276 8.521 1.00 67.38 95 TYR A C 1
ATOM 762 O O . TYR A 1 95 ? 4.272 8.307 8.459 1.00 67.38 95 TYR A O 1
ATOM 770 N N . ARG A 1 96 ? 6.184 9.218 9.211 1.00 73.81 96 ARG A N 1
ATOM 771 C CA . ARG A 1 96 ? 6.751 8.009 9.846 1.00 73.81 96 ARG A CA 1
ATOM 772 C C . ARG A 1 96 ? 5.744 7.153 10.623 1.00 73.81 96 ARG A C 1
ATOM 774 O O . ARG A 1 96 ? 5.682 5.946 10.398 1.00 73.81 96 ARG A O 1
ATOM 781 N N . SER A 1 97 ? 4.969 7.750 11.529 1.00 75.69 97 SER A N 1
ATOM 782 C CA . SER A 1 97 ? 4.049 7.009 12.409 1.00 75.69 97 SER A CA 1
ATOM 783 C C . SER A 1 97 ? 2.990 6.225 11.632 1.00 75.69 97 SER A C 1
ATOM 785 O O . SER A 1 97 ? 2.674 5.094 11.995 1.00 75.69 97 SER A O 1
ATOM 787 N N . SER A 1 98 ? 2.493 6.786 10.526 1.00 77.00 98 SER A N 1
ATOM 788 C CA . SER A 1 98 ? 1.483 6.134 9.688 1.00 77.00 98 SER A CA 1
ATOM 789 C C . SER A 1 98 ? 2.050 4.961 8.884 1.00 77.00 98 SER A C 1
ATOM 791 O O . SER A 1 98 ? 1.369 3.953 8.719 1.00 77.00 98 SER A O 1
ATOM 793 N N . ARG A 1 99 ? 3.315 5.025 8.447 1.00 81.38 99 ARG A N 1
ATOM 794 C CA . ARG A 1 99 ? 3.965 3.916 7.720 1.00 81.38 99 ARG A CA 1
ATOM 795 C C . ARG A 1 99 ? 4.206 2.706 8.614 1.00 81.38 99 ARG A C 1
ATOM 797 O O . ARG A 1 99 ? 3.838 1.595 8.255 1.00 81.38 99 ARG A O 1
ATOM 804 N N . PHE A 1 100 ? 4.759 2.925 9.808 1.00 80.31 100 PHE A N 1
ATOM 805 C CA . PHE A 1 100 ? 4.958 1.842 10.777 1.00 80.31 100 PHE A CA 1
ATOM 806 C C . PHE 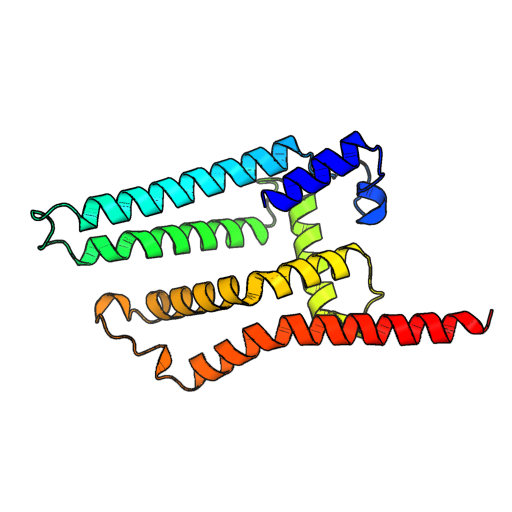A 1 100 ? 3.629 1.229 11.227 1.00 80.31 100 PHE A C 1
ATOM 808 O O . PHE A 1 100 ? 3.556 0.023 11.451 1.00 80.31 100 PHE A O 1
ATOM 815 N N . PHE A 1 101 ? 2.568 2.036 11.312 1.00 81.25 101 PHE A N 1
ATOM 816 C CA . PHE A 1 101 ? 1.218 1.534 11.541 1.00 81.25 101 PHE A CA 1
ATOM 817 C C . PHE A 1 101 ? 0.741 0.623 10.399 1.00 81.25 101 PHE A C 1
ATOM 819 O O . PHE A 1 101 ? 0.289 -0.486 10.674 1.00 81.25 101 PHE A O 1
ATOM 826 N N . LEU A 1 102 ? 0.905 1.034 9.136 1.00 80.50 102 LEU A N 1
ATOM 827 C CA . LEU A 1 102 ? 0.562 0.202 7.975 1.00 80.50 102 LEU A CA 1
ATOM 828 C C . LEU A 1 102 ? 1.363 -1.105 7.943 1.00 80.50 102 LEU A C 1
ATOM 830 O O . LEU A 1 102 ? 0.762 -2.166 7.814 1.00 80.50 102 LEU A O 1
ATOM 834 N N . ILE A 1 103 ? 2.687 -1.056 8.136 1.00 81.62 103 ILE A N 1
ATOM 835 C CA . ILE A 1 103 ? 3.544 -2.256 8.180 1.00 81.62 103 ILE A CA 1
ATOM 836 C C . ILE A 1 103 ? 3.080 -3.207 9.286 1.00 81.62 103 ILE A C 1
ATOM 838 O O . ILE A 1 103 ? 2.961 -4.411 9.067 1.00 81.62 103 ILE A O 1
ATOM 842 N N . ARG A 1 104 ? 2.764 -2.671 10.471 1.00 83.75 104 ARG A N 1
ATOM 843 C CA . ARG A 1 104 ? 2.244 -3.467 11.585 1.00 83.75 104 ARG A CA 1
ATOM 844 C C . ARG A 1 104 ? 0.901 -4.120 11.247 1.00 83.75 104 ARG A C 1
ATOM 846 O O . ARG A 1 104 ? 0.714 -5.279 11.603 1.00 83.75 104 ARG A O 1
ATOM 853 N N . CYS A 1 105 ? -0.005 -3.407 10.577 1.00 80.19 105 CYS A N 1
ATOM 854 C CA . CYS A 1 105 ? -1.297 -3.953 10.147 1.00 80.19 105 CYS A CA 1
ATOM 855 C C . CYS A 1 105 ? -1.120 -5.044 9.080 1.00 80.19 105 CYS A C 1
ATOM 857 O O . CYS A 1 105 ? -1.740 -6.096 9.181 1.00 80.19 105 CYS A O 1
ATOM 859 N N . VAL A 1 106 ? -0.225 -4.853 8.100 1.00 82.31 106 VAL A N 1
ATOM 860 C CA . VAL A 1 106 ? 0.104 -5.887 7.099 1.00 82.31 106 VAL A CA 1
ATOM 861 C C . VAL A 1 106 ? 0.663 -7.136 7.781 1.00 82.31 106 VAL A C 1
ATOM 863 O O . VAL A 1 106 ? 0.195 -8.241 7.523 1.00 82.31 106 VAL A O 1
ATOM 866 N N . TRP A 1 107 ? 1.615 -6.968 8.701 1.00 82.88 107 TRP A N 1
ATOM 867 C CA . TRP A 1 107 ? 2.212 -8.082 9.439 1.00 82.88 107 TRP A CA 1
ATOM 868 C C . TRP A 1 107 ? 1.176 -8.851 10.267 1.00 82.88 107 TRP A C 1
ATOM 870 O O . TRP A 1 107 ? 1.145 -10.079 10.246 1.00 82.88 107 TRP A O 1
ATOM 880 N N . ARG A 1 108 ? 0.275 -8.135 10.950 1.00 81.38 108 ARG A N 1
ATOM 881 C CA . ARG A 1 108 ? -0.851 -8.737 11.680 1.00 81.38 108 ARG A CA 1
ATOM 882 C C . ARG A 1 108 ? -1.867 -9.406 10.766 1.00 81.38 108 ARG A C 1
ATOM 884 O O . ARG A 1 108 ? -2.434 -10.414 11.159 1.00 81.38 108 ARG A O 1
ATOM 891 N N . CYS A 1 109 ? -2.078 -8.883 9.562 1.00 79.19 109 CYS A N 1
ATOM 892 C CA . CYS A 1 109 ? -2.953 -9.493 8.569 1.00 79.19 109 CYS A CA 1
ATOM 893 C C . CYS A 1 109 ? -2.381 -10.819 8.044 1.00 79.19 109 CYS A C 1
ATOM 895 O O . CYS A 1 109 ? -3.130 -11.774 7.870 1.00 79.19 109 CYS A O 1
ATOM 897 N N . ILE A 1 110 ? -1.064 -10.903 7.830 1.00 78.50 110 ILE A N 1
ATOM 898 C CA . ILE A 1 110 ? -0.386 -12.146 7.421 1.00 78.50 110 ILE A CA 1
ATOM 899 C C . ILE A 1 110 ? -0.398 -13.160 8.572 1.00 78.50 110 ILE A C 1
ATOM 901 O O . ILE A 1 110 ? -0.702 -14.332 8.376 1.00 78.50 110 ILE A O 1
ATOM 905 N N . LEU A 1 111 ? -0.136 -12.694 9.795 1.00 76.62 111 LEU A N 1
ATOM 906 C CA . LEU A 1 111 ? -0.192 -13.498 11.018 1.00 76.62 111 LEU A CA 1
ATOM 907 C C . LEU A 1 111 ? -1.584 -13.480 11.666 1.00 76.62 111 LEU A C 1
ATOM 909 O O . LEU A 1 111 ? -1.699 -13.649 12.881 1.00 76.62 111 LEU A O 1
ATOM 913 N N . ALA A 1 112 ? -2.638 -13.315 10.857 1.00 68.50 112 ALA A N 1
ATOM 914 C CA . ALA A 1 112 ? -4.030 -13.273 11.300 1.00 68.50 112 ALA A CA 1
ATOM 915 C C . ALA A 1 112 ? -4.428 -14.379 12.298 1.00 68.50 112 ALA A C 1
ATOM 917 O O . ALA A 1 112 ? -5.172 -14.065 13.224 1.00 68.50 112 ALA A O 1
ATOM 918 N N . PRO A 1 113 ? -3.957 -15.643 12.193 1.00 65.69 113 PRO A N 1
ATOM 919 C CA . PRO A 1 113 ? -4.345 -16.663 13.169 1.00 65.69 113 PRO A CA 1
ATOM 920 C C . PRO A 1 113 ? -3.734 -16.476 14.572 1.00 65.69 113 PRO A C 1
ATOM 922 O O . PRO A 1 113 ? -4.226 -17.090 15.518 1.00 65.69 113 PRO A O 1
ATOM 925 N N . LEU A 1 114 ? -2.680 -15.663 14.732 1.00 69.31 114 LEU A N 1
ATOM 926 C CA . LEU A 1 114 ? -1.909 -15.553 15.981 1.00 69.31 114 LEU A CA 1
ATOM 927 C C . LEU A 1 114 ? -2.236 -14.310 16.825 1.00 69.31 114 LEU A C 1
ATOM 929 O O . LEU A 1 114 ? -1.852 -14.257 17.992 1.00 69.31 114 LEU A O 1
ATOM 933 N N . TYR A 1 115 ? -2.923 -13.311 16.266 1.00 69.94 115 TYR A N 1
ATOM 934 C CA . TYR A 1 115 ? -3.198 -12.036 16.937 1.00 69.94 115 TYR A CA 1
ATOM 935 C C . TYR A 1 115 ? -4.696 -11.722 16.983 1.00 69.94 115 TYR A C 1
ATOM 937 O O . TYR A 1 115 ? -5.447 -12.107 16.092 1.00 69.94 115 TYR A O 1
ATOM 945 N N . MET A 1 116 ? -5.122 -10.975 18.010 1.00 72.94 116 MET A N 1
ATOM 946 C CA . MET A 1 116 ? -6.487 -10.445 18.099 1.00 72.94 116 MET A CA 1
ATOM 947 C C . MET A 1 116 ? -6.783 -9.565 16.880 1.00 72.94 116 MET A C 1
ATOM 949 O O . MET A 1 116 ? -6.013 -8.649 16.569 1.00 72.94 116 MET A O 1
ATOM 953 N N . VAL A 1 117 ? -7.903 -9.837 16.211 1.00 78.75 117 VAL A N 1
ATOM 954 C CA . VAL A 1 117 ? -8.292 -9.140 14.982 1.00 78.75 117 VAL A CA 1
ATOM 955 C C . VAL A 1 117 ? -8.851 -7.765 15.336 1.00 78.75 117 VAL A C 1
ATOM 957 O O . VAL A 1 117 ? -9.925 -7.648 15.924 1.00 78.75 117 VAL A O 1
ATOM 960 N N . THR A 1 118 ? -8.133 -6.704 14.967 1.00 82.69 118 THR A N 1
ATOM 961 C CA . THR A 1 118 ? -8.630 -5.332 15.136 1.00 82.69 118 THR A CA 1
ATOM 962 C C . THR A 1 118 ? -9.393 -4.857 13.897 1.00 82.69 118 THR A C 1
ATOM 964 O O . THR A 1 118 ? -9.244 -5.404 12.800 1.00 82.69 118 THR A O 1
ATOM 967 N N . PHE A 1 119 ? -10.200 -3.800 14.046 1.00 84.69 119 PHE A N 1
ATOM 968 C CA . PHE A 1 119 ? -10.915 -3.196 12.917 1.00 84.69 119 PHE A CA 1
ATOM 969 C C . PHE A 1 119 ? -9.959 -2.735 11.807 1.00 84.69 119 PHE A C 1
ATOM 971 O O . PHE A 1 119 ? -10.250 -2.936 10.631 1.00 84.69 119 PHE A O 1
ATOM 978 N N . SER A 1 120 ? -8.799 -2.175 12.170 1.00 84.88 120 SER A N 1
ATOM 979 C CA . SER A 1 120 ? -7.781 -1.741 11.205 1.00 84.88 120 SER A CA 1
ATOM 980 C C . SER A 1 120 ? -7.263 -2.895 10.341 1.00 84.88 120 SER A C 1
ATOM 982 O O . SER A 1 120 ? -7.145 -2.748 9.125 1.00 84.88 120 SER A O 1
ATOM 984 N N . ASP A 1 121 ? -7.004 -4.056 10.951 1.00 85.25 121 ASP A N 1
ATOM 985 C CA . ASP A 1 121 ? -6.512 -5.238 10.234 1.00 85.25 121 ASP A CA 1
ATOM 986 C C . ASP A 1 121 ? -7.578 -5.769 9.258 1.00 85.25 121 ASP A C 1
ATOM 988 O O . ASP A 1 121 ? -7.266 -6.097 8.113 1.00 85.25 121 ASP A O 1
ATOM 992 N N . SER A 1 122 ? -8.848 -5.776 9.686 1.00 84.50 122 SER A N 1
ATOM 993 C CA . SER A 1 122 ? -9.983 -6.175 8.839 1.00 84.50 122 SER A CA 1
ATOM 994 C C . SER A 1 122 ? -10.216 -5.197 7.686 1.00 84.50 122 SER A C 1
ATOM 996 O O . SER A 1 122 ? -10.441 -5.618 6.553 1.00 84.50 122 SER A O 1
ATOM 998 N N . PHE A 1 123 ? -10.139 -3.890 7.955 1.00 87.69 123 PHE A N 1
ATOM 999 C CA . PHE A 1 123 ? -10.290 -2.847 6.942 1.00 87.69 123 PHE A CA 1
ATOM 1000 C C . PHE A 1 123 ? -9.181 -2.933 5.888 1.00 87.69 123 PHE A C 1
ATOM 1002 O O . PHE A 1 123 ? -9.457 -2.862 4.693 1.00 87.69 123 PHE A O 1
ATOM 1009 N N . LEU A 1 124 ? -7.928 -3.130 6.310 1.00 86.56 124 LEU A N 1
ATOM 1010 C CA . LEU A 1 124 ? -6.801 -3.278 5.392 1.00 86.56 124 LEU A CA 1
ATOM 1011 C C . LEU A 1 124 ? -6.919 -4.545 4.534 1.00 86.56 124 LEU A C 1
ATOM 1013 O O . LEU A 1 124 ? -6.682 -4.481 3.329 1.00 86.56 124 LEU A O 1
ATOM 1017 N N . ALA A 1 125 ? -7.313 -5.675 5.129 1.00 86.94 125 ALA A N 1
ATOM 1018 C CA . ALA A 1 125 ? -7.542 -6.919 4.396 1.00 86.94 125 ALA A CA 1
ATOM 1019 C C . ALA A 1 125 ? -8.619 -6.751 3.312 1.00 86.94 125 ALA A C 1
ATOM 1021 O O . ALA A 1 125 ? -8.436 -7.189 2.179 1.00 86.94 125 ALA A O 1
ATOM 1022 N N . ASP A 1 126 ? -9.706 -6.047 3.631 1.00 88.44 126 ASP A N 1
ATOM 1023 C CA . ASP A 1 126 ? -10.785 -5.741 2.689 1.00 88.44 126 ASP A CA 1
ATOM 1024 C C . ASP A 1 126 ? -10.282 -4.921 1.487 1.00 88.44 126 ASP A C 1
ATOM 1026 O O . ASP A 1 126 ? -10.529 -5.264 0.325 1.00 88.44 126 ASP A O 1
ATOM 1030 N N . GLN A 1 127 ? -9.453 -3.904 1.751 1.00 88.69 127 GLN A N 1
ATOM 1031 C CA . GLN A 1 127 ? -8.808 -3.118 0.696 1.00 88.69 127 GLN A CA 1
ATOM 1032 C C . GLN A 1 127 ? -7.863 -3.963 -0.172 1.00 88.69 127 GLN A C 1
ATOM 1034 O O . GLN A 1 127 ? -7.860 -3.798 -1.391 1.00 88.69 127 GLN A O 1
ATOM 1039 N N . LEU A 1 128 ? -7.098 -4.887 0.420 1.00 86.50 128 LEU A N 1
ATOM 1040 C CA . LEU A 1 128 ? -6.208 -5.788 -0.322 1.00 86.50 128 LEU A CA 1
ATOM 1041 C C . LEU A 1 128 ? -6.990 -6.768 -1.206 1.00 86.50 128 LEU A C 1
ATOM 1043 O O . LEU A 1 128 ? -6.643 -6.938 -2.373 1.00 86.50 128 LEU A O 1
ATOM 1047 N N . THR A 1 129 ? -8.075 -7.360 -0.696 1.00 89.31 129 THR A N 1
ATOM 1048 C CA . THR A 1 129 ? -8.939 -8.254 -1.492 1.00 89.31 129 THR A CA 1
ATOM 1049 C C . THR A 1 129 ? -9.603 -7.531 -2.667 1.00 89.31 129 THR A C 1
ATOM 1051 O O . THR A 1 129 ? -9.737 -8.104 -3.745 1.00 89.31 129 THR A O 1
ATOM 1054 N N . SER A 1 130 ? -9.932 -6.246 -2.505 1.00 90.69 130 SER A N 1
ATOM 1055 C CA . SER A 1 130 ? -10.468 -5.403 -3.583 1.00 90.69 130 SER A CA 1
ATOM 1056 C C . SER A 1 130 ? -9.416 -5.009 -4.633 1.00 90.69 130 SER A C 1
ATOM 1058 O O . SER A 1 130 ? -9.768 -4.556 -5.719 1.00 90.69 130 SER A O 1
ATOM 1060 N N . GLN A 1 131 ? -8.122 -5.169 -4.332 1.00 88.88 131 GLN A N 1
ATOM 1061 C CA . GLN A 1 131 ? -7.000 -4.764 -5.190 1.00 88.88 131 GLN A CA 1
ATOM 1062 C C . GLN A 1 131 ? -6.181 -5.947 -5.727 1.00 88.88 131 GLN A C 1
ATOM 1064 O O . GLN A 1 131 ? -5.088 -5.750 -6.256 1.00 88.88 131 GLN A O 1
ATOM 1069 N N . VAL A 1 132 ? -6.711 -7.172 -5.667 1.00 89.75 132 VAL A N 1
ATOM 1070 C CA . VAL A 1 132 ? -6.027 -8.382 -6.165 1.00 89.75 132 VAL A CA 1
ATOM 1071 C C . VAL A 1 132 ? -5.595 -8.245 -7.627 1.00 89.75 132 VAL A C 1
ATOM 1073 O O . VAL A 1 132 ? -4.478 -8.622 -7.979 1.00 89.75 132 VAL A O 1
ATOM 1076 N N . GLN A 1 133 ? -6.433 -7.648 -8.479 1.00 88.31 133 GLN A N 1
ATOM 1077 C CA . G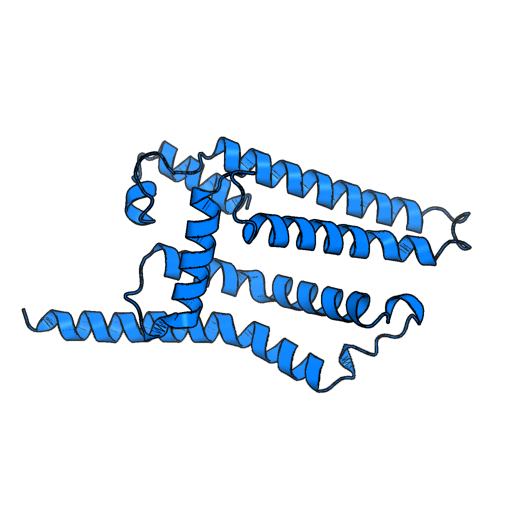LN A 1 133 ? -6.078 -7.442 -9.884 1.00 88.31 133 GLN A CA 1
ATOM 1078 C C . GLN A 1 133 ? -4.891 -6.484 -10.047 1.00 88.31 133 GLN A C 1
ATOM 1080 O O . GLN A 1 133 ? -4.011 -6.728 -10.868 1.00 88.31 133 GLN A O 1
ATOM 1085 N N . ALA A 1 134 ? -4.827 -5.428 -9.234 1.00 86.62 134 ALA A N 1
ATOM 1086 C CA . ALA A 1 134 ? -3.696 -4.508 -9.244 1.00 86.62 134 ALA A CA 1
ATOM 1087 C C . ALA A 1 134 ? -2.401 -5.205 -8.790 1.00 86.62 134 ALA A C 1
ATOM 1089 O O . ALA A 1 134 ? -1.349 -4.970 -9.377 1.00 86.62 134 ALA A O 1
ATOM 1090 N N . LEU A 1 135 ? -2.477 -6.112 -7.808 1.00 86.31 135 LEU A N 1
ATOM 1091 C CA . LEU A 1 135 ? -1.329 -6.911 -7.361 1.00 86.31 135 LEU A CA 1
ATOM 1092 C C . LEU A 1 135 ? -0.820 -7.868 -8.450 1.00 86.31 135 LEU A C 1
ATOM 1094 O O . LEU A 1 135 ? 0.387 -7.996 -8.633 1.00 86.31 135 LEU A O 1
ATOM 1098 N N . ARG A 1 136 ? -1.721 -8.496 -9.214 1.00 87.81 136 ARG A N 1
ATOM 1099 C CA . ARG A 1 136 ? -1.360 -9.350 -10.361 1.00 87.81 136 ARG A CA 1
ATOM 1100 C C . ARG A 1 136 ? -0.679 -8.566 -11.482 1.00 87.81 136 ARG A C 1
ATOM 1102 O O . ARG A 1 136 ? 0.325 -9.013 -12.028 1.00 87.81 136 ARG A O 1
ATOM 1109 N N . ILE A 1 137 ? -1.197 -7.380 -11.798 1.00 84.94 137 ILE A N 1
ATOM 1110 C CA . ILE A 1 137 ? -0.588 -6.479 -12.787 1.00 84.94 137 ILE A CA 1
ATOM 1111 C C . ILE A 1 137 ? 0.795 -6.021 -12.309 1.00 84.94 137 ILE A C 1
ATOM 1113 O O . ILE A 1 137 ? 1.751 -6.024 -13.079 1.00 84.94 137 ILE A O 1
ATOM 1117 N N . LEU A 1 138 ? 0.936 -5.695 -11.022 1.00 83.19 138 LEU A N 1
ATOM 1118 C CA . LEU A 1 138 ? 2.231 -5.357 -10.436 1.00 83.19 138 LEU A CA 1
ATOM 1119 C C . LEU A 1 138 ? 3.226 -6.523 -10.552 1.00 83.19 138 LEU A C 1
ATOM 1121 O O . LEU A 1 138 ? 4.365 -6.306 -10.951 1.00 83.19 138 LEU A O 1
ATOM 1125 N N . GLN A 1 139 ? 2.801 -7.755 -10.258 1.00 83.75 139 GLN A N 1
ATOM 1126 C CA . GLN A 1 139 ? 3.629 -8.953 -10.427 1.00 83.75 139 GLN A CA 1
ATOM 1127 C C . GLN A 1 139 ? 4.077 -9.135 -11.881 1.00 83.75 139 GLN A C 1
ATOM 1129 O O . GLN A 1 139 ? 5.243 -9.444 -12.123 1.00 83.75 139 GLN A O 1
ATOM 1134 N N . PHE A 1 140 ? 3.171 -8.939 -12.845 1.00 81.88 140 PHE A N 1
ATOM 1135 C CA . PHE A 1 140 ? 3.513 -8.976 -14.267 1.00 81.88 140 PHE A CA 1
ATOM 1136 C C . PHE A 1 140 ? 4.618 -7.971 -14.596 1.00 81.88 140 PHE A C 1
ATOM 1138 O O . PHE A 1 140 ? 5.643 -8.361 -15.145 1.00 81.88 140 PHE A O 1
ATOM 1145 N N . TYR A 1 141 ? 4.461 -6.711 -14.183 1.00 78.81 141 TYR A N 1
ATOM 1146 C CA . TYR A 1 141 ? 5.473 -5.687 -14.426 1.00 78.81 141 TYR A CA 1
ATOM 1147 C C . TYR A 1 141 ? 6.813 -6.007 -13.755 1.00 78.81 141 TYR A C 1
ATOM 1149 O O . TYR A 1 141 ? 7.862 -5.817 -14.366 1.00 78.81 141 TYR A O 1
ATOM 1157 N N . VAL A 1 142 ? 6.804 -6.537 -12.529 1.00 78.88 142 VAL A N 1
ATOM 1158 C CA . VAL A 1 142 ? 8.037 -6.963 -11.847 1.00 78.88 142 VAL A CA 1
ATOM 1159 C C . VAL A 1 142 ? 8.736 -8.085 -12.615 1.00 78.88 142 VAL A C 1
ATOM 1161 O O . VAL A 1 142 ? 9.951 -8.026 -12.774 1.00 78.88 142 VAL A O 1
ATOM 1164 N N . CYS A 1 143 ? 7.999 -9.078 -13.122 1.00 78.75 143 CYS A N 1
ATOM 1165 C CA . CYS A 1 143 ? 8.583 -10.151 -13.928 1.00 78.75 143 CYS A CA 1
ATOM 1166 C C . CYS A 1 143 ? 9.150 -9.613 -15.250 1.00 78.75 143 CYS A C 1
ATOM 1168 O O . CYS A 1 143 ? 10.314 -9.849 -15.570 1.00 78.75 143 CYS A O 1
ATOM 1170 N N . TYR A 1 144 ? 8.349 -8.826 -15.968 1.00 75.56 144 TYR A N 1
ATOM 1171 C CA . TYR A 1 144 ? 8.685 -8.286 -17.281 1.00 75.56 144 TYR A CA 1
ATOM 1172 C C . TYR A 1 144 ? 9.962 -7.430 -17.260 1.00 75.56 144 TYR A C 1
ATOM 1174 O O . TYR A 1 144 ? 10.864 -7.612 -18.081 1.00 75.56 144 TYR A O 1
ATOM 1182 N N . TYR A 1 145 ? 10.082 -6.540 -16.270 1.00 72.44 145 TYR A N 1
ATOM 1183 C CA . TYR A 1 145 ? 11.259 -5.681 -16.124 1.00 72.44 145 TYR A CA 1
ATOM 1184 C C . TYR A 1 145 ? 12.417 -6.346 -15.378 1.00 72.44 145 TYR A C 1
ATOM 1186 O O . TYR A 1 145 ? 13.574 -6.086 -15.701 1.00 72.44 145 TYR A O 1
ATOM 1194 N N . GLY A 1 146 ? 12.135 -7.211 -14.401 1.00 71.25 146 GLY A N 1
ATOM 1195 C CA . GLY A 1 146 ? 13.157 -7.878 -13.594 1.00 71.25 146 GLY A CA 1
ATOM 1196 C C . GLY A 1 146 ? 13.948 -8.932 -14.367 1.00 71.25 146 GLY A C 1
ATOM 1197 O O . GLY A 1 146 ? 15.156 -9.046 -14.172 1.00 71.25 146 GLY A O 1
ATOM 1198 N N . TRP A 1 147 ? 13.297 -9.668 -15.271 1.00 69.81 147 TRP A N 1
ATOM 1199 C CA . TRP A 1 147 ? 13.949 -10.716 -16.065 1.00 69.81 147 TRP A CA 1
ATOM 1200 C C . TRP A 1 147 ? 14.639 -10.189 -17.333 1.00 69.81 147 TRP A C 1
ATOM 1202 O O . TRP A 1 147 ? 15.317 -10.934 -18.040 1.00 69.81 147 TRP A O 1
ATOM 1212 N N . GLY A 1 148 ? 14.494 -8.892 -17.628 1.00 60.97 148 GLY A N 1
ATOM 1213 C CA . GLY A 1 148 ? 15.055 -8.284 -18.834 1.00 60.97 148 GLY A CA 1
ATOM 1214 C C . GLY A 1 148 ? 14.309 -8.653 -20.118 1.00 60.97 148 GLY A C 1
ATOM 1215 O O . GLY A 1 148 ? 14.858 -8.454 -21.202 1.00 60.97 148 GLY A O 1
ATOM 1216 N N . ASP A 1 149 ? 13.079 -9.170 -20.007 1.00 61.31 149 ASP A N 1
ATOM 1217 C CA . ASP A 1 149 ? 12.245 -9.571 -21.150 1.00 61.31 149 ASP A CA 1
ATOM 1218 C C . ASP A 1 149 ? 11.843 -8.356 -22.010 1.00 61.31 149 ASP A C 1
ATOM 1220 O O . ASP A 1 149 ? 11.704 -8.479 -23.225 1.00 61.31 149 ASP A O 1
ATOM 1224 N N . PHE A 1 150 ? 11.839 -7.153 -21.413 1.00 59.09 150 PHE A N 1
ATOM 1225 C CA . PHE A 1 150 ? 11.771 -5.861 -22.117 1.00 59.09 150 PHE A CA 1
ATOM 1226 C C . PHE A 1 150 ? 12.814 -5.763 -23.253 1.00 59.09 150 PHE A C 1
ATOM 1228 O O . PHE A 1 150 ? 12.550 -5.342 -24.372 1.00 59.09 150 PHE A O 1
ATOM 1235 N N . ARG A 1 151 ? 14.027 -6.279 -23.026 1.00 56.28 151 ARG A N 1
ATOM 1236 C CA . ARG A 1 151 ? 15.135 -6.160 -23.983 1.00 56.28 151 ARG A CA 1
ATOM 1237 C C . ARG A 1 151 ? 15.058 -7.171 -25.131 1.00 56.28 151 ARG A C 1
ATOM 1239 O O . ARG A 1 151 ? 15.745 -6.994 -26.135 1.00 56.28 151 ARG A O 1
ATOM 1246 N N . ARG A 1 152 ? 14.272 -8.243 -24.977 1.00 57.25 152 ARG A N 1
ATOM 1247 C CA . ARG A 1 152 ? 14.075 -9.300 -25.988 1.00 57.25 152 ARG A CA 1
ATOM 1248 C C . ARG A 1 152 ? 12.677 -9.295 -26.605 1.00 57.25 152 ARG A C 1
ATOM 1250 O O . ARG A 1 152 ? 12.467 -10.018 -27.575 1.00 57.25 152 ARG A O 1
ATOM 1257 N N . ARG A 1 153 ? 11.759 -8.465 -26.092 1.00 55.38 153 ARG A N 1
ATOM 1258 C CA . ARG A 1 153 ? 10.365 -8.343 -26.548 1.00 55.38 153 ARG A CA 1
ATOM 1259 C C . ARG A 1 153 ? 9.635 -9.691 -26.600 1.00 55.38 153 ARG A C 1
ATOM 1261 O O . ARG A 1 153 ? 8.723 -9.882 -27.400 1.00 55.38 153 ARG A O 1
ATOM 1268 N N . SER A 1 154 ? 10.054 -10.627 -25.751 1.00 59.81 154 SER A N 1
ATOM 1269 C CA . SER A 1 154 ? 9.371 -11.893 -25.529 1.00 59.81 154 SER A CA 1
ATOM 1270 C C . SER A 1 154 ? 8.515 -11.784 -24.272 1.00 59.81 154 SER A C 1
ATOM 1272 O O . SER A 1 154 ? 8.856 -11.069 -23.339 1.00 59.81 154 SER A O 1
ATOM 1274 N N . ASN A 1 155 ? 7.364 -12.451 -24.266 1.00 63.66 155 ASN A N 1
ATOM 1275 C CA . ASN A 1 155 ? 6.519 -12.580 -23.083 1.00 63.66 155 ASN A CA 1
ATOM 1276 C C . ASN A 1 155 ? 6.749 -13.974 -22.494 1.00 63.66 155 ASN A C 1
ATOM 1278 O O . ASN A 1 155 ? 5.834 -14.791 -22.474 1.00 63.66 155 ASN A O 1
ATOM 1282 N N . THR A 1 156 ? 7.977 -14.261 -22.052 1.00 65.19 156 THR A N 1
ATOM 1283 C CA . THR A 1 156 ? 8.314 -15.572 -21.461 1.00 65.19 156 THR A CA 1
ATOM 1284 C C . THR A 1 156 ? 7.872 -15.684 -20.003 1.00 65.19 156 THR A C 1
ATOM 1286 O O . THR A 1 156 ? 7.752 -16.782 -19.470 1.00 65.19 156 THR A O 1
ATOM 1289 N N . CYS A 1 157 ? 7.554 -14.558 -19.352 1.00 68.88 157 CYS A N 1
ATOM 1290 C CA . CYS A 1 157 ? 7.014 -14.529 -17.989 1.00 68.88 157 CYS A CA 1
ATOM 1291 C C . CYS A 1 157 ? 5.822 -15.484 -17.757 1.00 68.88 157 CYS A C 1
ATOM 1293 O O . CYS A 1 157 ? 5.926 -16.321 -16.856 1.00 68.88 157 CYS A O 1
ATOM 1295 N N . PRO A 1 158 ? 4.718 -15.415 -18.532 1.00 68.50 158 PRO A N 1
ATOM 1296 C CA . PRO A 1 158 ? 3.580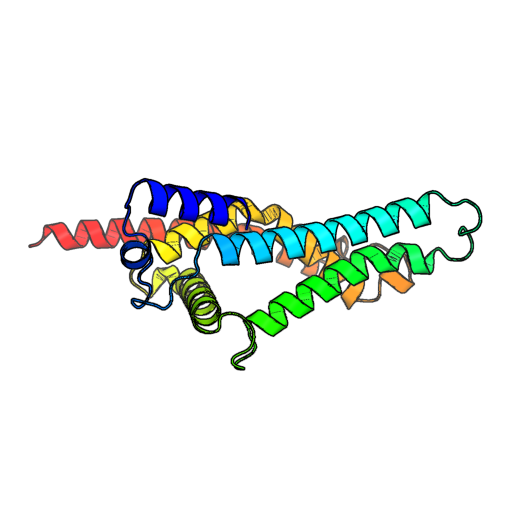 -16.325 -18.371 1.00 68.50 158 PRO A CA 1
ATOM 1297 C C . PRO A 1 158 ? 3.867 -17.785 -18.749 1.00 68.50 158 PRO A C 1
ATOM 1299 O O . PRO A 1 158 ? 3.087 -18.645 -18.363 1.00 68.50 158 PRO A O 1
ATOM 1302 N N . GLU A 1 159 ? 4.957 -18.080 -19.462 1.00 69.75 159 GLU A N 1
ATOM 1303 C CA . GLU A 1 159 ? 5.349 -19.458 -19.806 1.00 69.75 159 GLU A CA 1
ATOM 1304 C C . GLU A 1 159 ? 6.085 -20.169 -18.662 1.00 69.75 159 GLU A C 1
ATOM 1306 O O . GLU A 1 159 ? 6.302 -21.376 -18.720 1.00 69.75 159 GLU A O 1
ATOM 1311 N N . SER A 1 160 ? 6.483 -19.445 -17.611 1.00 76.94 160 SER A N 1
ATOM 1312 C CA . SER A 1 160 ? 7.150 -20.052 -16.461 1.00 76.94 160 SER A CA 1
ATOM 1313 C C . SER A 1 160 ? 6.148 -20.584 -15.431 1.00 76.94 160 SER A C 1
ATOM 1315 O O . SER A 1 160 ? 5.338 -19.833 -14.882 1.00 76.94 160 SER A O 1
ATOM 1317 N N . ASP A 1 161 ? 6.290 -21.860 -15.061 1.00 75.94 161 ASP A N 1
ATOM 1318 C CA . ASP A 1 161 ? 5.493 -22.499 -13.998 1.00 75.94 161 ASP A CA 1
ATOM 1319 C C . ASP A 1 161 ? 5.579 -21.737 -12.661 1.00 75.94 161 ASP A C 1
ATOM 1321 O O . ASP A 1 161 ? 4.655 -21.725 -11.843 1.00 75.94 161 ASP A O 1
ATOM 1325 N N . HIS A 1 162 ? 6.708 -21.066 -12.411 1.00 78.25 162 HIS A N 1
ATOM 1326 C CA . HIS A 1 162 ? 6.885 -20.224 -11.232 1.00 78.25 162 HIS A CA 1
ATOM 1327 C C . HIS A 1 162 ? 5.945 -19.013 -11.252 1.00 78.25 162 HIS A C 1
ATOM 1329 O O . HIS A 1 162 ? 5.320 -18.718 -10.233 1.00 78.25 162 HIS A O 1
ATOM 1335 N N . TYR A 1 163 ? 5.807 -18.326 -12.388 1.00 81.75 163 TYR A N 1
ATOM 1336 C CA . TYR A 1 163 ? 4.939 -17.156 -12.505 1.00 81.75 163 TYR A CA 1
ATOM 1337 C C . TYR A 1 163 ? 3.465 -17.516 -12.310 1.00 81.75 163 TYR A C 1
ATOM 1339 O O . TYR A 1 163 ? 2.771 -16.809 -11.577 1.00 81.75 163 TYR A O 1
ATOM 1347 N N . GLU A 1 164 ? 3.006 -18.625 -12.895 1.00 83.62 164 GLU A N 1
ATOM 1348 C CA . GLU A 1 164 ? 1.631 -19.110 -12.731 1.00 83.62 164 GLU A CA 1
ATOM 1349 C C . GLU A 1 164 ? 1.323 -19.424 -11.260 1.00 83.62 164 GLU A C 1
ATOM 1351 O O . GLU A 1 164 ? 0.341 -18.927 -10.697 1.00 83.62 164 GLU A O 1
ATOM 1356 N N . ASN A 1 165 ? 2.222 -20.146 -10.586 1.00 85.25 165 ASN A N 1
ATOM 1357 C CA . ASN A 1 165 ? 2.082 -20.444 -9.162 1.00 85.25 165 ASN A CA 1
ATOM 1358 C C . ASN A 1 165 ? 2.032 -19.169 -8.302 1.00 85.25 165 ASN A C 1
ATOM 1360 O O . ASN A 1 165 ? 1.174 -19.046 -7.423 1.00 85.25 165 ASN A O 1
ATOM 1364 N N . PHE A 1 166 ? 2.897 -18.182 -8.566 1.00 84.50 166 PHE A N 1
ATOM 1365 C CA . PHE A 1 166 ? 2.863 -16.896 -7.859 1.00 84.50 166 PHE A CA 1
ATOM 1366 C C . PHE A 1 166 ? 1.597 -16.083 -8.169 1.00 84.50 166 PHE A C 1
ATOM 1368 O O . PHE A 1 166 ? 1.041 -15.457 -7.264 1.00 84.50 166 PHE A O 1
ATOM 1375 N N . TYR A 1 167 ? 1.105 -16.126 -9.409 1.00 86.00 167 TYR A N 1
ATOM 1376 C CA . TYR A 1 167 ? -0.114 -15.437 -9.844 1.00 86.00 167 TYR A CA 1
ATOM 1377 C C . TYR A 1 167 ? -1.358 -15.956 -9.116 1.00 86.00 167 TYR A C 1
ATOM 1379 O O . TYR A 1 167 ? -2.241 -15.185 -8.709 1.00 86.00 167 TYR A O 1
ATOM 1387 N N . ILE A 1 168 ? -1.411 -17.272 -8.911 1.00 86.50 168 ILE A N 1
ATOM 1388 C CA . ILE A 1 168 ? -2.445 -17.933 -8.120 1.00 86.50 168 ILE A CA 1
ATOM 1389 C C . ILE A 1 168 ? -2.265 -17.592 -6.633 1.00 86.50 168 ILE A C 1
ATOM 1391 O O . ILE A 1 168 ? -3.221 -17.160 -5.984 1.00 86.50 168 ILE A O 1
ATOM 1395 N N . ALA A 1 169 ? -1.046 -17.698 -6.096 1.00 88.12 169 ALA A N 1
ATOM 1396 C CA . ALA A 1 169 ? -0.763 -17.436 -4.685 1.00 88.12 169 ALA A CA 1
ATOM 1397 C C . ALA A 1 169 ? -1.122 -16.001 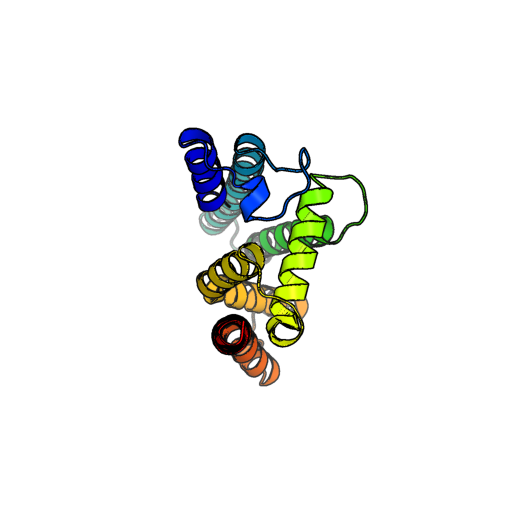-4.259 1.00 88.12 169 ALA A C 1
ATOM 1399 O O . ALA A 1 169 ? -1.811 -15.816 -3.254 1.00 88.12 169 ALA A O 1
ATOM 1400 N N . ILE A 1 170 ? -0.727 -14.985 -5.038 1.00 87.19 170 ILE A N 1
ATOM 1401 C CA . ILE A 1 170 ? -1.015 -13.569 -4.748 1.00 87.19 170 ILE A CA 1
ATOM 1402 C C . ILE A 1 170 ? -2.520 -13.300 -4.674 1.00 87.19 170 ILE A C 1
ATOM 1404 O O . ILE A 1 170 ? -2.956 -12.471 -3.877 1.00 87.19 170 ILE A O 1
ATOM 1408 N N . ALA A 1 171 ? -3.324 -14.007 -5.468 1.00 87.50 171 ALA A N 1
ATOM 1409 C CA . ALA A 1 171 ? -4.771 -13.875 -5.406 1.00 87.50 171 ALA A CA 1
ATOM 1410 C C . ALA A 1 171 ? -5.372 -14.579 -4.192 1.00 87.50 171 ALA A C 1
ATOM 1412 O O . ALA A 1 171 ? -6.259 -14.029 -3.551 1.00 87.50 171 ALA A O 1
ATOM 1413 N N . ILE A 1 172 ? -4.890 -15.776 -3.861 1.00 88.81 172 ILE A N 1
ATOM 1414 C CA . ILE A 1 172 ? -5.454 -16.598 -2.788 1.00 88.81 172 ILE A CA 1
ATOM 1415 C C . ILE A 1 172 ? -5.115 -16.037 -1.398 1.00 88.81 172 ILE A C 1
ATOM 1417 O O . ILE A 1 172 ? -5.969 -16.059 -0.511 1.00 88.81 172 ILE A O 1
ATOM 1421 N N . ILE A 1 173 ? -3.904 -15.505 -1.196 1.00 87.75 173 ILE A N 1
ATOM 1422 C CA . ILE A 1 173 ? -3.420 -15.048 0.120 1.00 87.75 173 ILE A CA 1
ATOM 1423 C C . ILE A 1 173 ? -4.366 -14.025 0.786 1.00 87.75 173 ILE A C 1
ATOM 1425 O O . ILE A 1 173 ? -4.747 -14.259 1.937 1.00 87.75 173 ILE A O 1
ATOM 1429 N N . PRO A 1 174 ? -4.801 -12.933 0.120 1.00 86.31 174 PRO A N 1
ATOM 1430 C CA . PRO A 1 174 ? -5.731 -11.972 0.715 1.00 86.31 174 PRO A CA 1
ATOM 1431 C C . PRO A 1 174 ? -7.062 -12.605 1.136 1.00 86.31 174 PRO A C 1
ATOM 1433 O O . PRO A 1 174 ? -7.564 -12.310 2.221 1.00 86.31 174 PRO A O 1
ATOM 1436 N N . TYR A 1 175 ? -7.618 -13.507 0.319 1.00 87.56 175 TYR A N 1
ATOM 1437 C CA . TYR A 1 175 ? -8.878 -14.184 0.639 1.00 87.56 175 TYR A CA 1
ATOM 1438 C C . TYR A 1 175 ? -8.723 -15.163 1.805 1.00 87.56 175 TYR A C 1
ATOM 1440 O O . TYR A 1 175 ? -9.564 -15.169 2.704 1.00 87.56 175 TYR A O 1
ATOM 1448 N N . LEU A 1 176 ? -7.633 -15.940 1.844 1.00 87.44 176 LEU A N 1
ATOM 1449 C CA . LEU A 1 176 ? -7.339 -16.834 2.968 1.00 87.44 176 LEU A CA 1
ATOM 1450 C C . LEU A 1 176 ? -7.161 -16.057 4.270 1.00 87.44 176 LEU A C 1
ATOM 1452 O O . LEU A 1 176 ? -7.751 -16.432 5.282 1.00 87.44 176 LEU A O 1
ATOM 1456 N N . ALA A 1 177 ? -6.412 -14.951 4.247 1.00 84.44 177 ALA A N 1
ATOM 1457 C CA . ALA A 1 177 ? -6.256 -14.089 5.414 1.00 84.44 177 ALA A CA 1
ATOM 1458 C C . ALA A 1 177 ? -7.622 -13.605 5.930 1.00 84.44 177 ALA A C 1
ATOM 1460 O O . ALA A 1 177 ? -7.882 -13.654 7.132 1.00 84.44 177 ALA A O 1
ATOM 1461 N N . ARG A 1 178 ? -8.536 -13.228 5.026 1.00 86.62 178 ARG A N 1
ATOM 1462 C CA . ARG A 1 178 ? -9.900 -12.806 5.376 1.00 86.62 178 ARG A CA 1
ATOM 1463 C C . ARG A 1 178 ? -10.720 -13.927 6.015 1.00 86.62 178 ARG A C 1
ATOM 1465 O O . ARG A 1 178 ? -11.377 -13.698 7.029 1.00 86.62 178 ARG A O 1
ATOM 1472 N N . VAL A 1 179 ? -10.672 -15.135 5.453 1.00 87.94 179 VAL A N 1
ATOM 1473 C CA . VAL A 1 179 ? -11.371 -16.307 6.007 1.00 87.94 179 VAL A CA 1
ATOM 1474 C C . VAL A 1 179 ? -10.844 -16.633 7.403 1.00 87.94 179 VAL A C 1
ATOM 1476 O O . VAL A 1 179 ? -11.637 -16.821 8.324 1.00 87.94 179 VAL A O 1
ATOM 1479 N N . LEU A 1 180 ? -9.522 -16.625 7.588 1.00 85.88 180 LEU A N 1
ATOM 1480 C CA . LEU A 1 180 ? -8.885 -16.867 8.883 1.00 85.88 180 LEU A CA 1
ATOM 1481 C C . LEU A 1 180 ? -9.276 -15.816 9.930 1.00 85.88 180 LEU A C 1
ATOM 1483 O O . LEU A 1 180 ? -9.590 -16.180 11.063 1.00 85.88 180 LEU A O 1
ATOM 1487 N N . GLN A 1 181 ? -9.324 -14.533 9.558 1.00 84.62 181 GLN A N 1
ATOM 1488 C CA . GLN A 1 181 ? -9.780 -13.455 10.445 1.00 84.62 181 GLN A CA 1
ATOM 1489 C C . GLN A 1 181 ? -11.241 -13.645 10.880 1.00 84.62 181 GLN A C 1
ATOM 1491 O O . GLN A 1 181 ? -11.555 -13.526 12.066 1.00 84.62 181 GLN A O 1
ATOM 1496 N N . CYS A 1 182 ? -12.138 -13.973 9.944 1.00 84.94 182 CYS A N 1
ATOM 1497 C CA . CYS A 1 182 ? -13.547 -14.228 10.249 1.00 84.94 182 CYS A CA 1
ATOM 1498 C C . CYS A 1 182 ? -13.722 -15.459 11.147 1.00 84.94 182 CYS A C 1
ATOM 1500 O O . CYS A 1 182 ? -14.450 -15.400 12.137 1.00 84.94 182 CYS A O 1
ATOM 1502 N N . LEU A 1 183 ? -13.025 -16.553 10.835 1.00 85.75 183 LEU A N 1
ATOM 1503 C CA . LEU A 1 183 ? -13.049 -17.782 11.622 1.00 85.75 183 LEU A CA 1
ATOM 1504 C C . LEU A 1 183 ? -12.579 -17.519 13.059 1.00 85.75 183 LEU A C 1
ATOM 1506 O O . LEU A 1 183 ? -13.248 -17.913 14.013 1.00 85.75 183 LEU A O 1
ATOM 1510 N N . ARG A 1 184 ? -11.467 -16.791 13.219 1.00 82.69 184 ARG A N 1
ATOM 1511 C CA . ARG A 1 184 ? -10.932 -16.411 14.530 1.00 82.69 184 ARG A CA 1
ATOM 1512 C C . ARG A 1 184 ? -11.936 -15.600 15.342 1.00 82.69 184 ARG A C 1
ATOM 1514 O O . ARG A 1 184 ? -12.136 -15.908 16.512 1.00 82.69 184 ARG A O 1
ATOM 1521 N N . ARG A 1 185 ? -12.596 -14.620 14.722 1.00 81.06 185 ARG A N 1
ATOM 1522 C CA . ARG A 1 185 ? -13.617 -13.803 15.386 1.00 81.06 185 ARG A CA 1
ATOM 1523 C C . ARG A 1 185 ? -14.794 -14.641 15.887 1.00 81.06 185 ARG A C 1
ATOM 1525 O O . ARG A 1 185 ? -15.230 -14.445 17.013 1.00 81.06 185 ARG A O 1
ATOM 1532 N N . VAL A 1 186 ? -15.254 -15.618 15.101 1.00 83.12 186 VAL A N 1
ATOM 1533 C CA . VAL A 1 186 ? -16.314 -16.549 15.529 1.00 83.12 186 VAL A CA 1
ATOM 1534 C C . VAL A 1 186 ? -15.861 -17.406 16.715 1.00 83.12 186 VAL A C 1
ATOM 1536 O O . VAL A 1 186 ? -16.643 -17.636 17.635 1.00 83.12 186 VAL A O 1
ATOM 1539 N N . PHE A 1 187 ? -14.610 -17.874 16.726 1.00 82.38 187 PHE A N 1
ATOM 1540 C CA . PHE A 1 187 ? -14.063 -18.609 17.871 1.00 82.38 187 PHE A CA 1
ATOM 1541 C C . PHE A 1 187 ? -13.921 -17.729 19.119 1.00 82.38 187 PHE A C 1
ATOM 1543 O O . PHE A 1 187 ? -14.244 -18.180 20.214 1.00 82.38 187 PHE A O 1
ATOM 1550 N N . GLU A 1 188 ? -13.482 -16.478 18.972 1.00 78.75 188 GLU A N 1
ATOM 1551 C CA . GLU A 1 188 ? -13.386 -15.529 20.087 1.00 78.75 188 GLU A CA 1
ATOM 1552 C C . GLU A 1 188 ? -14.769 -15.180 20.656 1.00 78.75 188 GLU A C 1
ATOM 1554 O O . GLU A 1 188 ? -14.951 -15.260 21.866 1.00 78.75 188 GLU A O 1
ATOM 1559 N N . GLU A 1 189 ? -15.774 -14.907 19.818 1.00 73.88 189 GLU A N 1
ATOM 1560 C CA . GLU A 1 189 ? -17.152 -14.631 20.262 1.00 73.88 189 GLU A CA 1
ATOM 1561 C C . GLU A 1 189 ? -17.799 -15.847 20.959 1.00 73.88 189 GLU A C 1
ATOM 1563 O O . GLU A 1 189 ? -18.497 -15.690 21.964 1.00 73.88 189 GLU A O 1
ATOM 1568 N N . LYS A 1 190 ? -17.511 -17.075 20.502 1.00 64.25 190 LYS A N 1
ATOM 1569 C CA . LYS A 1 190 ? -17.943 -18.308 21.190 1.00 64.25 190 LYS A CA 1
ATOM 1570 C C . LYS A 1 190 ? -17.273 -18.510 22.551 1.00 64.25 190 LYS A C 1
ATOM 1572 O O . LYS A 1 190 ? -17.889 -19.087 23.437 1.00 64.25 190 LYS A O 1
ATOM 1577 N N . ASN A 1 191 ? -16.046 -18.031 22.737 1.00 59.16 191 ASN A N 1
ATOM 1578 C CA . ASN A 1 191 ? -15.345 -18.143 24.018 1.00 59.16 191 ASN A CA 1
ATOM 1579 C C . ASN A 1 191 ? -15.785 -17.070 25.032 1.00 59.16 191 ASN A C 1
ATOM 1581 O O . ASN A 1 191 ? -15.611 -17.260 26.231 1.00 59.16 191 ASN A O 1
ATOM 1585 N N . VAL A 1 192 ? -16.380 -15.960 24.577 1.00 59.44 192 VAL A N 1
ATOM 1586 C CA . VAL A 1 192 ? -16.862 -14.864 25.445 1.00 59.44 192 VAL A CA 1
ATOM 1587 C C . VAL A 1 192 ? -18.235 -15.167 26.074 1.00 59.44 192 VAL A C 1
ATOM 1589 O O . VAL A 1 192 ? -18.622 -14.512 27.032 1.00 59.44 192 VAL A O 1
ATOM 1592 N N . THR A 1 193 ? -18.949 -16.210 25.633 1.00 51.47 193 THR A N 1
ATOM 1593 C CA . THR A 1 193 ? -20.233 -16.641 26.238 1.00 51.47 193 THR A CA 1
ATOM 1594 C C . THR A 1 193 ? -20.086 -17.529 27.491 1.00 51.47 193 THR A C 1
ATOM 1596 O O . THR A 1 193 ? -21.043 -18.181 27.899 1.00 51.47 193 THR A O 1
ATOM 1599 N N . GLN A 1 194 ? -18.917 -17.525 28.145 1.00 39.69 194 GLN A N 1
ATOM 1600 C CA . GLN A 1 194 ? -18.689 -18.136 29.469 1.00 39.69 194 GLN A CA 1
ATOM 1601 C C . GLN A 1 194 ? -18.267 -17.120 30.554 1.00 39.69 194 GLN A C 1
ATOM 1603 O O . GLN A 1 194 ? -17.503 -17.461 31.457 1.00 39.69 194 GLN A O 1
ATOM 1608 N N . GLY A 1 195 ? -18.765 -15.882 30.485 1.00 36.03 195 GLY A N 1
ATOM 1609 C CA . GLY A 1 195 ? -18.602 -14.867 31.535 1.00 36.03 195 GLY A CA 1
ATOM 1610 C C . GLY A 1 195 ? -19.906 -14.159 31.844 1.00 36.03 195 GLY A C 1
ATOM 1611 O O . GLY A 1 195 ? -20.466 -13.574 30.893 1.00 36.03 195 GLY A O 1
#

Radius of gyration: 20.7 Å; Cα contacts (8 Å, |Δi|>4): 119; chains: 1; bounding box: 35×40×68 Å

Solvent-accessible surface area (backbone atoms only — not comparable to full-atom values): 11008 Å² total; per-residue (Å²): 95,60,67,58,21,52,49,49,43,50,34,58,75,72,68,48,66,54,51,66,62,56,66,50,60,90,92,56,68,83,52,40,66,60,41,41,51,54,35,50,52,53,47,50,55,52,50,51,41,52,50,54,41,54,54,59,72,68,44,83,88,43,72,88,46,63,77,58,66,59,46,37,68,48,48,53,49,50,53,49,49,51,54,50,50,56,52,74,44,89,57,90,60,81,67,47,68,53,37,57,50,50,53,50,36,52,52,46,37,76,43,26,88,81,49,87,86,47,62,45,34,54,54,51,40,52,54,47,53,75,38,37,68,58,52,49,52,50,50,50,51,50,45,39,61,70,72,46,28,70,81,69,76,50,80,57,56,80,76,34,72,66,46,51,53,49,55,51,46,64,51,47,50,42,53,50,36,49,52,42,40,52,52,48,50,55,54,50,58,64,63,58,76,80,118

Secondary structure (DSSP, 8-state):
-HHHHHHHHHHHHTT--HHHHHTPPTT-PPPHHHHHHHHHHHHHHHHHHHHHHHHHHH-GGGGGGHHHHTHHHHHHHHHHHHHHHHHH--SSSS-HHHHHHHHHHHHHHHTTTTS---HHHHHHHHHHHHTHHHHHHHHHHHHHHHTTGGGTT---GGGSHHHHHHHHHHHHHHHHHHHHHHHHHHHHHHHHTT-

pLDDT: mean 76.87, std 11.32, range [36.03, 92.69]

Organism: NCBI:txid1961234

Foldseek 3Di:
DVVVLVVLVVCVVVVPPVCVQLVHDPPLDDHSVLVVVVVVVVVVQLVVLVVVLVVLVPDPVNPVVVLCNVVSLVSVLVVVVVVVCVLPDCDPPPSNSVSVSVVVLVVCLLVVLPDQDGPNNLVVLVVLLVCLVVVLVSLQSCQCVVVCVSVVVDSCQVVDPVNVVVNVVSNVSSVVSNVSNVVNVVVVVVVVVPD